Protein AF-A0A419FKD3-F1 (afdb_monomer)

Nearest PDB structures (foldseek):
  2ogy-assembly1_B  TM=8.376E-01  e=3.164E-09  Neomoorella thermoacetica
  1f6y-assembly1_B  TM=8.223E-01  e=2.045E-09  Moorella thermoacetica ATCC 39073
  8ssc-assembly1_A  TM=7.632E-01  e=1.041E-07  Thermus thermophilus HB8
  7vkz-assembly1_B  TM=4.307E-01  e=4.742E-01  Ignavibacterium album JCM 16511
  3mp5-assembly1_B  TM=3.986E-01  e=6.044E-01  Homo sapiens

Secondary structure (DSSP, 8-state):
-EEEEEEEETTSGGGTTTTTTT-HHHHHHHHHHHHHTT-SEEEEE--SS--TTHHHHHHHHHHTT-TTS-EEEE-S-HHHHHHHHHHHHHTT--S-EEEEEEE-SSS--HHHHHHHHHHHHTT-EEEEE-TTHHHHTGGGG-HHHH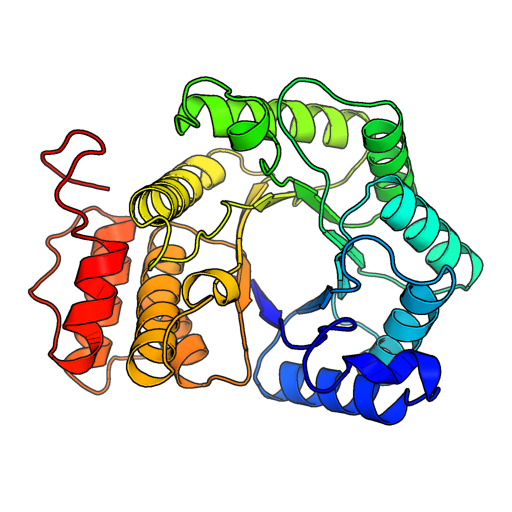HHHHHHHHHHHHHTTPPSPEEEE--PPPTTT-HHHHHHHHHHHHHHTTSTTEEEEEEGGGGGTT--HHHHHHHHHHHHHHHHHTT-SEEEE-TT-HHHHHHHHHHTTSS--SSHHHHHHHHHHHHHHH----PPPPGGGHHHHHHHH-SS--SS-SS--

Radius of gyration: 18.84 Å; Cα contacts (8 Å, |Δi|>4): 610; chains: 1; bounding box: 51×34×51 Å

Foldseek 3Di:
DAEEAEPQACCDDPNVCCVVVVVLVVLLVVLVLLVVLPHQAYEHAQEADHDLCVLVSSLVSNCVNVVAGEYEDHYNFLQSLLSSLVVCVVVVRDDQYEYHAQEWAPDDDPSSLSSLLSCQVSLYEHEYEPVCNVVNVPVNPPLVRSLVRSVVSVVSSVVSRRAFQHEYELDQAALVVCLVSLQSSLVNLLVQVVDVRYAYEYALQRNCPPHDPLQSLLLSLLSLLLSLLSNHRYYHDNSSSSSSVVLNCLSVVVDDDPDPQSVLSVLSSCCSNPLPDRPQHDPSNNVSCCSNPNPPDDVDDDRGD

Structure (mmCIF, N/CA/C/O backbone):
data_AF-A0A419FKD3-F1
#
_entry.id   AF-A0A419FKD3-F1
#
loop_
_atom_site.group_PDB
_atom_site.id
_atom_site.type_symbol
_atom_site.label_atom_id
_atom_site.label_alt_id
_atom_site.label_comp_id
_atom_site.label_asym_id
_atom_site.label_entity_id
_atom_site.label_seq_id
_atom_site.pdbx_PDB_ins_code
_atom_site.Cartn_x
_atom_site.Cartn_y
_atom_site.Cartn_z
_atom_site.occupancy
_atom_site.B_iso_or_equiv
_atom_site.auth_seq_id
_atom_site.auth_comp_id
_atom_site.auth_asym_id
_atom_site.auth_atom_id
_atom_site.pdbx_PDB_model_num
ATOM 1 N N . MET A 1 1 ? -1.333 -11.873 -3.395 1.00 94.31 1 MET A N 1
ATOM 2 C CA . MET A 1 1 ? -1.081 -10.455 -3.062 1.00 94.31 1 MET A CA 1
ATOM 3 C C . MET A 1 1 ? -2.412 -9.748 -2.845 1.00 94.31 1 MET A C 1
ATOM 5 O O . MET A 1 1 ? -3.399 -10.197 -3.411 1.00 94.31 1 MET A O 1
ATOM 9 N N . ILE A 1 2 ? -2.442 -8.702 -2.015 1.00 97.69 2 ILE A N 1
ATOM 10 C CA . ILE A 1 2 ? -3.626 -7.877 -1.736 1.00 97.69 2 ILE A CA 1
ATOM 11 C C . ILE A 1 2 ? -3.521 -6.554 -2.504 1.00 97.69 2 ILE A C 1
ATOM 13 O O . ILE A 1 2 ? -2.549 -5.820 -2.328 1.00 97.69 2 ILE A O 1
ATOM 17 N N . LEU A 1 3 ? -4.529 -6.227 -3.312 1.00 98.50 3 LEU A N 1
ATOM 18 C CA . LEU A 1 3 ? -4.673 -4.906 -3.928 1.00 98.50 3 LEU A CA 1
ATOM 19 C C . LEU A 1 3 ? -5.544 -4.005 -3.051 1.00 98.50 3 LEU A C 1
ATOM 21 O O . LEU A 1 3 ? -6.724 -4.288 -2.835 1.00 98.50 3 LEU A O 1
ATOM 25 N N . VAL A 1 4 ? -4.962 -2.919 -2.552 1.00 98.69 4 VAL A N 1
ATOM 26 C CA . VAL A 1 4 ? -5.644 -1.910 -1.739 1.00 98.69 4 VAL A CA 1
ATOM 27 C C . VAL A 1 4 ? -5.919 -0.687 -2.619 1.00 98.69 4 VAL A C 1
ATOM 29 O O . VAL A 1 4 ? -4.988 -0.044 -3.106 1.00 98.69 4 VAL A O 1
ATOM 32 N N . GLY A 1 5 ? -7.193 -0.371 -2.855 1.00 98.25 5 GLY A N 1
ATOM 33 C CA . GLY A 1 5 ? -7.591 0.788 -3.657 1.00 98.25 5 GLY A CA 1
ATOM 34 C C . GLY A 1 5 ? -7.257 2.102 -2.945 1.00 98.25 5 GLY A C 1
ATOM 35 O O . GLY A 1 5 ? -7.585 2.260 -1.772 1.00 98.25 5 GLY A O 1
ATOM 36 N N . GLN A 1 6 ? -6.600 3.036 -3.639 1.00 96.00 6 GLN A N 1
ATOM 37 C CA . GLN A 1 6 ? -6.047 4.263 -3.039 1.00 96.00 6 GLN A CA 1
ATOM 38 C C . GLN A 1 6 ? -6.900 5.534 -3.221 1.00 96.00 6 GLN A C 1
ATOM 40 O O . GLN A 1 6 ? -6.489 6.622 -2.800 1.00 96.00 6 GLN A O 1
ATOM 45 N N . SER A 1 7 ? -8.021 5.461 -3.942 1.00 95.31 7 SER A N 1
ATOM 46 C CA . SER A 1 7 ? -8.698 6.650 -4.485 1.00 95.31 7 SER A CA 1
ATOM 47 C C . SER A 1 7 ? -9.597 7.374 -3.473 1.00 95.31 7 SER A C 1
ATOM 49 O O . SER A 1 7 ? -10.062 8.480 -3.759 1.00 95.31 7 SER A O 1
ATOM 51 N N . LEU A 1 8 ? -9.819 6.820 -2.271 1.00 97.69 8 LEU A N 1
ATOM 52 C CA . LEU A 1 8 ? -10.592 7.485 -1.212 1.00 97.69 8 LEU A CA 1
ATOM 53 C C . LEU A 1 8 ? -9.728 8.496 -0.437 1.00 97.69 8 LEU A C 1
ATOM 55 O O . LEU A 1 8 ? -9.336 8.281 0.706 1.00 97.69 8 LEU A O 1
ATOM 59 N N . GLN A 1 9 ? -9.429 9.621 -1.084 1.00 96.81 9 GLN A N 1
ATOM 60 C CA . GLN A 1 9 ? -8.565 10.682 -0.559 1.00 96.81 9 GLN A CA 1
ATOM 61 C C . GLN A 1 9 ? -9.407 11.871 -0.066 1.00 96.81 9 GLN A C 1
ATOM 63 O O . GLN A 1 9 ? -9.842 12.700 -0.857 1.00 96.81 9 GLN A O 1
ATOM 68 N N . PHE A 1 10 ? -9.620 12.013 1.239 1.00 97.00 10 PHE A N 1
ATOM 69 C CA . PHE A 1 10 ? -10.546 13.006 1.815 1.00 97.00 10 PHE A CA 1
ATOM 70 C C . PHE A 1 10 ? -9.971 14.427 1.902 1.00 97.00 10 PHE A C 1
ATOM 72 O O . PHE A 1 10 ? -10.672 15.366 2.261 1.00 97.00 10 PHE A O 1
ATOM 79 N N . ARG A 1 11 ? -8.697 14.628 1.543 1.00 94.06 11 ARG A N 1
ATOM 80 C CA . ARG A 1 11 ? -8.036 15.950 1.557 1.00 94.06 11 ARG A CA 1
ATOM 81 C C . ARG A 1 11 ? -7.678 16.491 0.177 1.00 94.06 11 ARG A C 1
ATOM 83 O O . ARG A 1 11 ? -7.200 17.618 0.075 1.00 94.06 11 ARG A O 1
ATOM 90 N N . ARG A 1 12 ? -7.876 15.704 -0.882 1.00 89.69 12 ARG A N 1
ATOM 91 C CA . ARG A 1 12 ? -7.516 16.064 -2.261 1.00 89.69 12 ARG A CA 1
ATOM 92 C C . ARG A 1 12 ? -8.402 15.342 -3.269 1.00 89.69 12 ARG A C 1
ATOM 94 O O . ARG A 1 12 ? -9.030 14.345 -2.950 1.00 89.69 12 ARG A O 1
ATOM 101 N N . GLY A 1 13 ? -8.411 15.814 -4.511 1.00 87.56 13 GLY A N 1
ATOM 102 C CA . GLY A 1 13 ? -9.212 15.190 -5.564 1.00 87.56 13 GLY A CA 1
ATOM 103 C C . GLY A 1 13 ? -10.715 15.300 -5.296 1.00 87.56 13 GLY A C 1
ATOM 104 O O . GLY A 1 13 ? -11.173 16.258 -4.674 1.00 87.56 13 GLY A O 1
ATOM 105 N N . ALA A 1 14 ? -11.482 14.326 -5.786 1.00 92.12 14 ALA A N 1
ATOM 106 C CA . ALA A 1 14 ? -12.942 14.403 -5.820 1.00 92.12 14 ALA A CA 1
ATOM 107 C C . ALA A 1 14 ? -13.609 14.410 -4.431 1.00 92.12 14 ALA A C 1
ATOM 109 O O . ALA A 1 14 ? -14.702 14.953 -4.295 1.00 92.12 14 ALA A O 1
ATOM 110 N N . LEU A 1 15 ? -12.968 13.842 -3.400 1.00 96.44 15 LEU A N 1
ATOM 111 C CA . LEU A 1 15 ? -13.570 13.701 -2.067 1.00 96.44 15 LEU A CA 1
ATOM 112 C C . LEU A 1 15 ? -13.213 14.826 -1.088 1.00 96.44 15 LEU A C 1
ATOM 114 O O . LEU A 1 15 ? -13.749 14.840 0.016 1.00 96.44 15 LEU A O 1
ATOM 118 N N . ALA A 1 16 ? -12.379 15.797 -1.477 1.00 95.12 16 ALA A N 1
ATOM 119 C CA . ALA A 1 16 ? -11.891 16.852 -0.578 1.00 95.12 16 ALA A CA 1
ATOM 120 C C . ALA A 1 16 ? -12.998 17.698 0.093 1.00 95.12 16 ALA A C 1
ATOM 122 O O . ALA A 1 16 ? -12.764 18.310 1.130 1.00 95.12 16 ALA A O 1
ATOM 123 N N . GLY A 1 17 ? -14.193 17.760 -0.507 1.00 95.56 17 GLY A N 1
ATOM 124 C CA . GLY A 1 17 ? -15.361 18.461 0.040 1.00 95.56 17 GLY A CA 1
ATOM 125 C C . GLY A 1 17 ? -16.478 17.543 0.540 1.00 95.56 17 GLY A C 1
ATOM 126 O O . GLY A 1 17 ? -17.513 18.045 0.973 1.00 95.56 17 GLY A O 1
ATOM 127 N N . ALA A 1 18 ? -16.304 16.219 0.467 1.00 97.19 18 ALA A N 1
ATOM 128 C CA . ALA A 1 18 ? -17.396 15.270 0.667 1.00 97.19 18 ALA A CA 1
ATOM 129 C C . ALA A 1 18 ? -17.962 15.324 2.093 1.00 97.19 18 ALA A C 1
ATOM 131 O O . ALA A 1 18 ? -19.179 15.317 2.254 1.00 97.19 18 ALA A O 1
ATOM 132 N N . PHE A 1 19 ? -17.101 15.453 3.107 1.00 97.06 19 PHE A N 1
ATOM 133 C CA . PHE A 1 19 ? -17.527 15.555 4.503 1.00 97.06 19 PHE A CA 1
ATOM 134 C C . PHE A 1 19 ? -18.315 16.842 4.778 1.00 97.06 19 PHE A C 1
ATOM 136 O O . PHE A 1 19 ? -19.423 16.792 5.304 1.00 97.06 19 PHE A O 1
ATOM 143 N N . ALA A 1 20 ? -17.794 17.994 4.342 1.00 96.81 20 ALA A N 1
ATOM 144 C CA . ALA A 1 20 ? -18.444 19.294 4.538 1.00 96.81 20 ALA A CA 1
ATOM 145 C C . ALA A 1 20 ? -19.816 19.402 3.843 1.00 96.81 20 ALA A C 1
ATOM 147 O O . ALA A 1 20 ? -20.655 20.201 4.250 1.00 96.81 20 ALA A O 1
ATOM 148 N N . GLN A 1 21 ? -20.033 18.612 2.791 1.00 97.56 21 GLN A N 1
ATOM 149 C CA . GLN A 1 21 ? -21.268 18.577 2.005 1.00 97.56 21 GLN A CA 1
ATOM 150 C C . GLN A 1 21 ? -22.188 17.403 2.379 1.00 97.56 21 GLN A C 1
ATOM 152 O O . GLN A 1 21 ? -23.206 17.214 1.720 1.00 97.56 21 GLN A O 1
ATOM 157 N N . ASP A 1 22 ? -21.814 16.588 3.374 1.00 97.75 22 ASP A N 1
ATOM 158 C CA . ASP A 1 22 ? -22.464 15.311 3.714 1.00 97.75 22 ASP A CA 1
ATOM 159 C C . ASP A 1 22 ? -22.709 14.406 2.484 1.00 97.75 22 ASP A C 1
ATOM 161 O O . ASP A 1 22 ? -23.697 13.679 2.373 1.00 97.75 22 ASP A O 1
ATOM 165 N N . ASN A 1 23 ? -21.781 14.416 1.521 1.00 98.25 23 ASN A N 1
ATOM 166 C CA . ASN A 1 23 ? -21.917 13.691 0.261 1.00 98.25 23 ASN A CA 1
ATOM 167 C C . ASN A 1 23 ? -21.494 12.218 0.391 1.00 98.25 23 ASN A C 1
ATOM 169 O O . ASN A 1 23 ? -20.530 11.753 -0.222 1.00 98.25 23 ASN A O 1
ATOM 173 N N . ARG A 1 24 ? -22.237 11.460 1.202 1.00 97.94 24 ARG A N 1
ATOM 174 C CA . ARG A 1 24 ? -22.004 10.022 1.425 1.00 97.94 24 ARG A CA 1
ATOM 175 C C . ARG A 1 24 ? -22.180 9.196 0.153 1.00 97.94 24 ARG A C 1
ATOM 177 O O . ARG A 1 24 ? -21.500 8.189 -0.020 1.00 97.94 24 ARG A O 1
ATOM 184 N N . ALA A 1 25 ? -23.067 9.634 -0.742 1.00 98.19 25 ALA A N 1
ATOM 185 C CA . ALA A 1 25 ? -23.323 8.970 -2.017 1.00 98.19 25 ALA A CA 1
ATOM 186 C C . ALA A 1 25 ? -22.076 8.956 -2.913 1.00 98.19 25 ALA A C 1
ATOM 188 O O . ALA A 1 25 ? -21.774 7.925 -3.511 1.00 98.19 25 ALA A O 1
ATOM 189 N N . LEU A 1 26 ? -21.324 10.062 -2.958 1.00 98.12 26 LEU A N 1
ATOM 190 C CA . LEU A 1 26 ? -20.057 10.129 -3.683 1.00 98.12 26 LEU A CA 1
ATOM 191 C C . LEU A 1 26 ? -19.027 9.152 -3.103 1.00 98.12 26 LEU A C 1
ATOM 193 O O . LEU A 1 26 ? -18.430 8.389 -3.856 1.00 98.12 26 LEU A O 1
ATOM 197 N N . VAL A 1 27 ? -18.870 9.116 -1.776 1.00 98.44 27 VAL A N 1
ATOM 198 C CA . VAL A 1 27 ? -17.943 8.183 -1.108 1.00 98.44 27 VAL A CA 1
ATOM 199 C C . VAL A 1 27 ? -18.317 6.724 -1.396 1.00 98.44 27 VAL A C 1
ATOM 201 O O . VAL A 1 27 ? -17.461 5.928 -1.781 1.00 98.44 27 VAL A O 1
ATOM 204 N N . ALA A 1 28 ? -19.601 6.383 -1.274 1.00 98.31 28 ALA A N 1
ATOM 205 C CA . ALA A 1 28 ? -20.130 5.057 -1.580 1.00 98.31 28 ALA A CA 1
ATOM 206 C C . ALA A 1 28 ? -19.895 4.657 -3.049 1.00 98.31 28 ALA A C 1
ATOM 208 O O . ALA A 1 28 ? -19.485 3.529 -3.322 1.00 98.31 28 ALA A O 1
ATOM 209 N N . ALA A 1 29 ? -20.118 5.574 -3.996 1.00 98.19 29 ALA A N 1
ATOM 210 C CA . ALA A 1 29 ? -19.879 5.330 -5.416 1.00 98.19 29 ALA A CA 1
ATOM 211 C C . ALA A 1 29 ? -18.387 5.111 -5.720 1.00 98.19 29 ALA A C 1
ATOM 213 O O . ALA A 1 29 ? -18.042 4.154 -6.411 1.00 98.19 29 ALA A O 1
ATOM 214 N N . SER A 1 30 ? -17.497 5.935 -5.156 1.00 98.06 30 SER A N 1
ATOM 215 C CA . SER A 1 30 ? -16.043 5.772 -5.304 1.00 98.06 30 SER A CA 1
ATOM 216 C C . SER A 1 30 ? -15.524 4.469 -4.690 1.00 98.06 30 SER A C 1
ATOM 218 O O . SER A 1 30 ? -14.580 3.879 -5.214 1.00 98.06 30 SER A O 1
ATOM 220 N N . ALA A 1 31 ? -16.133 3.993 -3.600 1.00 98.31 31 ALA A N 1
ATOM 221 C CA . ALA A 1 31 ? -15.803 2.694 -3.021 1.00 98.31 31 ALA A CA 1
ATOM 222 C C . ALA A 1 31 ? -16.199 1.536 -3.953 1.00 98.31 31 ALA A C 1
ATOM 224 O O . ALA A 1 31 ? -15.380 0.656 -4.208 1.00 98.31 31 ALA A O 1
ATOM 225 N N . ARG A 1 32 ? -17.421 1.556 -4.512 1.00 98.38 32 ARG A N 1
ATOM 226 C CA . ARG A 1 32 ? -17.876 0.525 -5.467 1.00 98.38 32 ARG A CA 1
ATOM 227 C C . ARG A 1 32 ? -17.000 0.472 -6.708 1.00 98.38 32 ARG A C 1
ATOM 229 O O . ARG A 1 32 ? -16.584 -0.614 -7.083 1.00 98.38 32 ARG A O 1
ATOM 236 N N . ALA A 1 33 ? -16.666 1.628 -7.282 1.00 98.06 33 ALA A N 1
ATOM 237 C CA . ALA A 1 33 ? -15.841 1.698 -8.485 1.00 98.06 33 ALA A CA 1
ATOM 238 C C . ALA A 1 33 ? -14.470 1.021 -8.297 1.00 98.06 33 ALA A C 1
ATOM 240 O O . ALA A 1 33 ? -14.008 0.303 -9.178 1.00 98.06 33 ALA A O 1
ATOM 241 N N . GLN A 1 34 ? -13.838 1.188 -7.130 1.00 98.25 34 GLN A N 1
ATOM 242 C CA . GLN A 1 34 ? -12.569 0.519 -6.827 1.00 98.25 34 GLN A CA 1
ATOM 243 C C . GLN A 1 34 ? -12.729 -0.994 -6.655 1.00 98.25 34 GLN A C 1
ATOM 245 O O . GLN A 1 34 ? -11.903 -1.752 -7.159 1.00 98.25 34 GLN A O 1
ATOM 250 N N . VAL A 1 35 ? -13.796 -1.450 -5.992 1.00 98.12 35 VAL A N 1
ATOM 251 C CA . VAL A 1 35 ? -14.085 -2.890 -5.862 1.00 98.12 35 VAL A CA 1
ATOM 252 C C . VAL A 1 35 ? -14.383 -3.527 -7.217 1.00 98.12 35 VAL A C 1
ATOM 254 O O . VAL A 1 35 ? -13.850 -4.590 -7.520 1.00 98.12 35 VAL A O 1
ATOM 257 N N . GLU A 1 36 ? -15.172 -2.863 -8.061 1.00 97.62 36 GLU A N 1
ATOM 258 C CA . GLU A 1 36 ? -15.444 -3.291 -9.439 1.00 97.62 36 GLU A CA 1
ATOM 259 C C . GLU A 1 36 ? -14.157 -3.362 -10.276 1.00 97.62 36 GLU A C 1
ATOM 261 O O . GLU A 1 36 ? -14.022 -4.241 -11.125 1.00 97.62 36 GLU A O 1
ATOM 266 N N . ALA A 1 37 ? -13.184 -2.490 -9.993 1.00 97.12 37 ALA A N 1
ATOM 267 C CA . ALA A 1 37 ? -11.858 -2.502 -10.606 1.00 97.12 37 ALA A CA 1
ATOM 268 C C . ALA A 1 37 ? -10.880 -3.528 -9.989 1.00 97.12 37 ALA A C 1
ATOM 270 O O . ALA A 1 37 ? -9.733 -3.626 -10.424 1.00 97.12 37 ALA A O 1
ATOM 271 N N . GLY A 1 38 ? -11.315 -4.318 -9.001 1.00 96.31 38 GLY A N 1
ATOM 272 C CA . GLY A 1 38 ? -10.538 -5.416 -8.420 1.00 96.31 38 GLY A CA 1
ATOM 273 C C . GLY A 1 38 ? -9.848 -5.109 -7.089 1.00 96.31 38 GLY A C 1
ATOM 274 O O . GLY A 1 38 ? -9.012 -5.901 -6.653 1.00 96.31 38 GLY A O 1
ATOM 275 N N . ALA A 1 39 ? -10.178 -3.999 -6.419 1.00 98.12 39 ALA A N 1
ATOM 276 C CA . ALA A 1 39 ? -9.701 -3.740 -5.062 1.00 98.12 39 ALA A CA 1
ATOM 277 C C . ALA A 1 39 ? -10.213 -4.806 -4.077 1.00 98.12 39 ALA A C 1
ATOM 279 O O . ALA A 1 39 ? -11.410 -5.080 -3.990 1.00 98.12 39 ALA A O 1
ATOM 280 N N . GLN A 1 40 ? -9.297 -5.376 -3.294 1.00 98.19 40 GLN A N 1
ATOM 281 C CA . GLN A 1 40 ? -9.579 -6.368 -2.247 1.00 98.19 40 GLN A CA 1
ATOM 282 C C . GLN A 1 40 ? -9.630 -5.736 -0.848 1.00 98.19 40 GLN A C 1
ATOM 284 O O . GLN A 1 40 ? -10.066 -6.371 0.109 1.00 98.19 40 GLN A O 1
ATOM 289 N N . ALA A 1 41 ? -9.181 -4.489 -0.735 1.00 98.44 41 ALA A N 1
ATOM 290 C CA . ALA A 1 41 ? -9.292 -3.617 0.425 1.00 98.44 41 ALA A CA 1
ATOM 291 C C . ALA A 1 41 ? -9.321 -2.157 -0.057 1.00 98.44 41 ALA A C 1
ATOM 293 O O . ALA A 1 41 ? -8.978 -1.883 -1.208 1.00 98.44 41 ALA A O 1
ATOM 294 N N . LEU A 1 42 ? -9.707 -1.215 0.803 1.00 98.62 42 LEU A N 1
ATOM 295 C CA . LEU A 1 42 ? -9.722 0.214 0.463 1.00 98.62 42 LEU A CA 1
ATOM 296 C C . LEU A 1 42 ? -8.939 1.028 1.486 1.00 98.62 42 LEU A C 1
ATOM 298 O O . LEU A 1 42 ? -9.174 0.888 2.683 1.00 98.62 42 LEU A O 1
ATOM 302 N N . ASP A 1 43 ? -8.066 1.904 1.000 1.00 98.44 43 ASP A N 1
ATOM 303 C CA . ASP A 1 43 ? -7.353 2.912 1.779 1.00 98.44 43 ASP A CA 1
ATOM 304 C C . ASP A 1 43 ? -8.169 4.205 1.833 1.00 98.44 43 ASP A C 1
ATOM 306 O O . ASP A 1 43 ? -8.496 4.796 0.803 1.00 98.44 43 ASP A O 1
ATOM 310 N N . LEU A 1 44 ? -8.554 4.601 3.047 1.00 98.12 44 LEU A N 1
ATOM 311 C CA . LEU A 1 44 ? -9.328 5.802 3.337 1.00 98.12 44 LEU A CA 1
ATOM 312 C C . LEU A 1 44 ? -8.386 6.829 3.960 1.00 98.12 44 LEU A C 1
ATOM 314 O O . LEU A 1 44 ? -8.170 6.825 5.172 1.00 98.12 44 LEU A O 1
ATOM 318 N N . ASN A 1 45 ? -7.838 7.712 3.129 1.00 97.69 45 ASN A N 1
ATOM 319 C CA . ASN A 1 45 ? -6.853 8.699 3.554 1.00 97.69 45 ASN A CA 1
ATOM 320 C C . ASN A 1 45 ? -7.513 10.010 3.989 1.00 97.69 45 ASN A C 1
ATOM 322 O O . ASN A 1 45 ? -8.009 10.787 3.170 1.00 97.69 45 ASN A O 1
ATOM 326 N N . PHE A 1 46 ? -7.461 10.277 5.289 1.00 97.31 46 PHE A N 1
ATOM 327 C CA . PHE A 1 46 ? -8.008 11.465 5.946 1.00 97.31 46 PHE A CA 1
ATOM 328 C C . PHE A 1 46 ? -6.960 12.571 6.173 1.00 97.31 46 PHE A C 1
ATOM 330 O O . PHE A 1 46 ? -7.264 13.669 6.652 1.00 97.31 46 PHE A O 1
ATOM 337 N N . GLY A 1 47 ? -5.707 12.320 5.793 1.00 94.62 47 GLY A N 1
ATOM 338 C CA . GLY A 1 47 ? -4.582 13.218 6.025 1.00 94.62 47 GLY A CA 1
ATOM 339 C C . GLY A 1 47 ? -4.163 13.295 7.497 1.00 94.62 47 GLY A C 1
ATOM 340 O O . GLY A 1 47 ? -4.377 12.383 8.288 1.00 94.62 47 GLY A O 1
ATOM 341 N N . ILE A 1 48 ? -3.487 14.383 7.876 1.00 90.50 48 ILE A N 1
ATOM 342 C CA . ILE A 1 48 ? -2.822 14.480 9.190 1.00 90.50 48 ILE A CA 1
ATOM 343 C C . ILE A 1 48 ? -3.812 14.789 10.319 1.00 90.50 48 ILE A C 1
ATOM 345 O O . ILE A 1 48 ? -3.773 14.142 11.364 1.00 90.50 48 ILE A O 1
ATOM 349 N N . ASP A 1 49 ? -4.677 15.775 10.086 1.00 89.25 49 ASP A N 1
ATOM 350 C CA . ASP A 1 49 ? -5.610 16.335 11.066 1.00 89.25 49 ASP A CA 1
ATOM 351 C C . ASP A 1 49 ? -7.000 16.484 10.432 1.00 89.25 49 ASP A C 1
ATOM 353 O O . ASP A 1 49 ? -7.358 17.577 9.969 1.00 89.25 49 ASP A O 1
ATOM 357 N N . PRO A 1 50 ? -7.759 15.383 10.310 1.00 93.88 50 PRO A N 1
ATOM 358 C CA . PRO A 1 50 ? -9.155 15.451 9.908 1.00 93.88 50 PRO A CA 1
ATOM 359 C C . PRO A 1 50 ? -10.035 16.022 11.033 1.00 93.88 50 PRO A C 1
ATOM 361 O O . PRO A 1 50 ? -9.660 15.957 12.210 1.00 93.88 50 PRO A O 1
ATOM 364 N N . PRO A 1 51 ? -11.221 16.564 10.706 1.00 92.19 51 PRO A N 1
ATOM 365 C CA . PRO A 1 51 ? -12.247 16.863 11.699 1.00 92.19 51 PRO A CA 1
ATOM 366 C C . PRO A 1 51 ? -12.600 15.622 12.547 1.00 92.19 51 PRO A C 1
ATOM 368 O O . PRO A 1 51 ? -12.587 14.512 12.010 1.00 92.19 51 PRO A O 1
ATOM 371 N N . PRO A 1 52 ? -12.966 15.779 13.837 1.00 83.00 52 PRO A N 1
ATOM 372 C CA . PRO A 1 52 ? -13.183 14.654 14.759 1.00 83.00 52 PRO A CA 1
ATOM 373 C C . PRO A 1 52 ? -14.152 13.570 14.263 1.00 83.00 52 PRO A C 1
ATOM 375 O O . PRO A 1 52 ? -13.933 12.390 14.528 1.00 83.00 52 PRO A O 1
ATOM 378 N N . ASP A 1 53 ? -15.177 13.962 13.505 1.00 89.50 53 ASP A N 1
ATOM 379 C CA . ASP A 1 53 ? -16.235 13.060 13.037 1.00 89.50 53 ASP A CA 1
ATOM 380 C C . ASP A 1 53 ? -16.064 12.615 11.574 1.00 89.50 53 ASP A C 1
ATOM 382 O O . ASP A 1 53 ? -16.851 11.810 11.078 1.00 89.50 53 ASP A O 1
ATOM 386 N N . GLU A 1 54 ? -15.038 13.100 10.865 1.00 94.94 54 GLU A N 1
ATOM 387 C CA . GLU A 1 54 ? -14.852 12.797 9.439 1.00 94.94 54 GLU A CA 1
ATOM 388 C C . GLU A 1 54 ? -14.513 11.322 9.204 1.00 94.94 54 GLU A C 1
ATOM 390 O O . GLU A 1 54 ? -15.042 10.704 8.278 1.00 94.94 54 GLU A O 1
ATOM 395 N N . ILE A 1 55 ? -13.690 10.730 10.072 1.00 94.88 55 ILE A N 1
ATOM 396 C CA . ILE A 1 55 ? -13.310 9.319 9.959 1.00 94.88 55 ILE A CA 1
ATOM 397 C C . ILE A 1 55 ? -14.520 8.388 10.134 1.00 94.88 55 ILE A C 1
ATOM 399 O O . ILE A 1 55 ? -14.813 7.643 9.196 1.00 94.88 55 ILE A O 1
ATOM 403 N N . PRO A 1 56 ? -15.265 8.405 11.262 1.00 92.00 56 PRO A N 1
ATOM 404 C CA . PRO A 1 56 ? -16.437 7.539 11.406 1.00 92.00 56 PRO A CA 1
ATOM 405 C C . PRO A 1 56 ? -17.503 7.830 1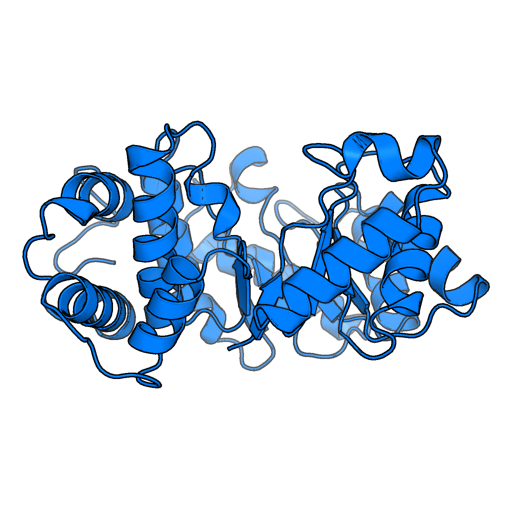0.339 1.00 92.00 56 PRO A C 1
ATOM 407 O O . PRO A 1 56 ? -18.135 6.899 9.836 1.00 92.00 56 PRO A O 1
ATOM 410 N N . TRP A 1 57 ? -17.654 9.091 9.910 1.00 95.19 57 TRP A N 1
ATOM 411 C CA . TRP A 1 57 ? -18.532 9.456 8.797 1.00 95.19 57 TRP A CA 1
ATOM 412 C C . TRP A 1 57 ? -18.143 8.758 7.487 1.00 95.19 57 TRP A C 1
ATOM 414 O O . TRP A 1 57 ? -18.998 8.134 6.848 1.00 95.19 57 TRP A O 1
ATOM 424 N N . GLY A 1 58 ? -16.865 8.842 7.107 1.00 96.19 58 GLY A N 1
ATOM 425 C CA . GLY A 1 58 ? -16.332 8.272 5.873 1.00 96.19 58 GLY A CA 1
ATOM 426 C C . GLY A 1 58 ? -16.368 6.749 5.890 1.00 96.19 58 GLY A C 1
ATOM 427 O O . GLY A 1 58 ? -16.837 6.137 4.931 1.00 96.19 58 GLY A O 1
ATOM 428 N N . VAL A 1 59 ? -15.970 6.133 7.007 1.00 95.44 59 VAL A N 1
ATOM 429 C CA . VAL A 1 59 ? -16.024 4.675 7.179 1.00 95.44 59 VAL A CA 1
ATOM 430 C C . VAL A 1 59 ? -17.464 4.169 7.065 1.00 95.44 59 VAL A C 1
ATOM 432 O O . VAL A 1 59 ? -17.713 3.220 6.323 1.00 95.44 59 VAL A O 1
ATOM 435 N N . ALA A 1 60 ? -18.436 4.823 7.711 1.00 93.62 60 ALA A N 1
ATOM 436 C CA . ALA A 1 60 ? -19.847 4.447 7.597 1.00 93.62 60 ALA A CA 1
ATOM 437 C C . ALA A 1 60 ? -20.379 4.585 6.158 1.00 93.62 60 ALA A C 1
ATOM 439 O O . ALA A 1 60 ? -21.110 3.715 5.678 1.00 93.62 60 ALA A O 1
ATOM 440 N N . ALA A 1 61 ? -19.989 5.648 5.443 1.00 96.06 61 ALA A N 1
ATOM 441 C CA . ALA A 1 61 ? -20.371 5.839 4.045 1.00 96.06 61 ALA A CA 1
ATOM 442 C C . ALA A 1 61 ? -19.827 4.714 3.146 1.00 96.06 61 ALA A C 1
ATOM 444 O O . ALA A 1 61 ? -20.581 4.153 2.350 1.00 96.06 61 ALA A O 1
ATOM 445 N N . VAL A 1 62 ? -18.561 4.322 3.321 1.00 97.19 62 VAL A N 1
ATOM 446 C CA . VAL A 1 62 ? -17.955 3.197 2.589 1.00 97.19 62 VAL A CA 1
ATOM 447 C C . VAL A 1 62 ? -18.626 1.870 2.955 1.00 97.19 62 VAL A C 1
ATOM 449 O O . VAL A 1 62 ? -19.044 1.133 2.062 1.00 97.19 62 VAL A O 1
ATOM 452 N N . ARG A 1 63 ? -18.823 1.586 4.249 1.00 94.19 63 ARG A N 1
ATOM 453 C CA . ARG A 1 63 ? -19.482 0.357 4.731 1.00 94.19 63 ARG A CA 1
ATOM 454 C C . ARG A 1 63 ? -20.887 0.168 4.164 1.00 94.19 63 ARG A C 1
ATOM 456 O O . ARG A 1 63 ? -21.268 -0.959 3.876 1.00 94.19 63 ARG A O 1
ATOM 463 N N . SER A 1 64 ? -21.633 1.253 3.935 1.00 94.00 64 SER A N 1
ATOM 464 C CA . SER A 1 64 ? -22.966 1.184 3.310 1.00 94.00 64 SER A CA 1
ATOM 465 C C . SER A 1 64 ? -22.955 0.618 1.882 1.00 94.00 64 SER A C 1
ATOM 467 O O . SER A 1 64 ? -23.972 0.124 1.398 1.00 94.00 64 SER A O 1
ATOM 469 N N . ALA A 1 65 ? -21.812 0.694 1.199 1.00 95.56 65 ALA A N 1
ATOM 470 C CA . ALA A 1 65 ? -21.633 0.205 -0.158 1.00 95.56 65 ALA A CA 1
ATOM 471 C C . ALA A 1 65 ? -20.879 -1.127 -0.224 1.00 95.56 65 ALA A C 1
ATOM 473 O O . ALA A 1 65 ? -21.149 -1.916 -1.126 1.00 95.56 65 ALA A O 1
ATOM 474 N N . VAL A 1 66 ? -19.943 -1.357 0.701 1.00 95.56 66 VAL A N 1
ATOM 475 C CA . VAL A 1 66 ? -19.035 -2.514 0.725 1.00 95.56 66 VAL A CA 1
ATOM 476 C C . VAL A 1 66 ? -18.879 -3.049 2.162 1.00 95.56 66 VAL A C 1
ATOM 478 O O . VAL A 1 66 ? -17.852 -2.834 2.806 1.00 95.56 66 VAL A O 1
ATOM 481 N N . PRO A 1 67 ? -19.908 -3.722 2.713 1.00 92.50 67 PRO A N 1
ATOM 482 C CA . PRO A 1 67 ? -20.001 -4.007 4.149 1.00 92.50 67 PRO A CA 1
ATOM 483 C C . PRO A 1 67 ? -18.858 -4.871 4.694 1.00 92.50 67 PRO A C 1
ATOM 485 O O . PRO A 1 67 ? -18.342 -4.569 5.766 1.00 92.50 67 PRO A O 1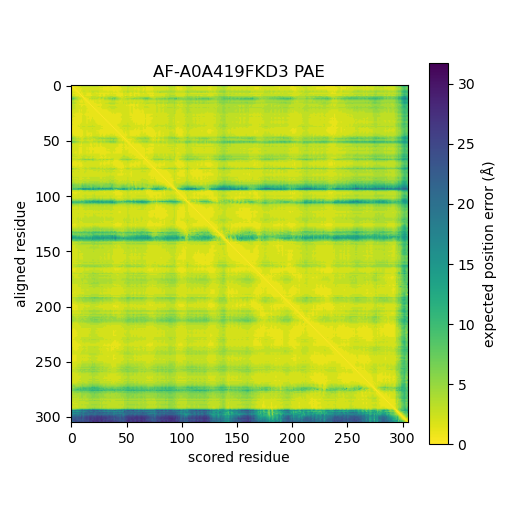
ATOM 488 N N . GLU A 1 68 ? -18.385 -5.856 3.930 1.00 90.81 68 GLU A N 1
ATOM 489 C CA . GLU A 1 68 ? -17.422 -6.868 4.405 1.00 90.81 68 GLU A CA 1
ATOM 490 C C . GLU A 1 68 ? -15.955 -6.572 4.043 1.00 90.81 68 GLU A C 1
ATOM 492 O O . GLU A 1 68 ? -15.044 -7.285 4.460 1.00 90.81 68 GLU A O 1
ATOM 497 N N . LEU A 1 69 ? -15.691 -5.538 3.238 1.00 95.88 69 LEU A N 1
ATOM 498 C CA . LEU A 1 69 ? -14.362 -5.319 2.665 1.00 95.88 69 LEU A CA 1
ATOM 499 C C . LEU A 1 69 ? -13.380 -4.746 3.707 1.00 95.88 69 LEU A C 1
ATOM 501 O O . LEU A 1 69 ? -13.751 -3.821 4.424 1.00 95.88 69 LEU A O 1
ATOM 505 N N . PRO A 1 70 ? -12.123 -5.206 3.807 1.00 96.88 70 PRO A N 1
ATOM 506 C CA . PRO A 1 70 ? -11.140 -4.574 4.685 1.00 96.88 70 PRO A CA 1
ATOM 507 C C . PRO A 1 70 ? -10.953 -3.082 4.383 1.00 96.88 70 PRO A C 1
ATOM 509 O O . PRO A 1 70 ? -10.657 -2.703 3.249 1.00 96.88 70 PRO A O 1
ATOM 512 N N . LEU A 1 71 ? -11.109 -2.239 5.409 1.00 97.94 71 LEU A N 1
ATOM 513 C CA . LEU A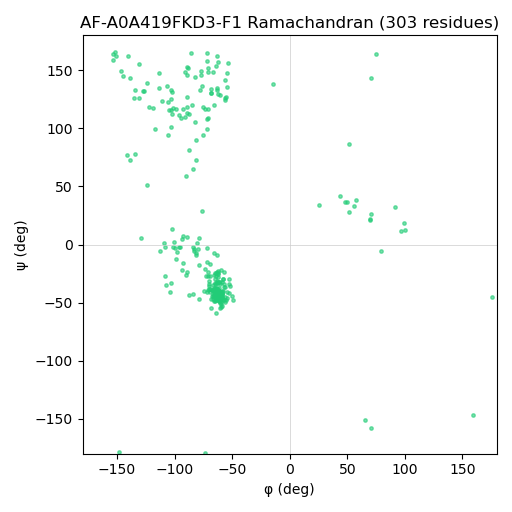 1 71 ? -10.930 -0.788 5.302 1.00 97.94 71 LEU A CA 1
ATOM 514 C C . LEU A 1 71 ? -9.688 -0.357 6.073 1.00 97.94 71 LEU A C 1
ATOM 516 O O . LEU A 1 71 ? -9.564 -0.617 7.271 1.00 97.94 71 LEU A O 1
ATOM 520 N N . TRP A 1 72 ? -8.778 0.304 5.375 1.00 98.12 72 TRP A N 1
ATOM 521 C CA . TRP A 1 72 ? -7.538 0.826 5.914 1.00 98.12 72 TRP A CA 1
ATOM 522 C C . TRP A 1 72 ? -7.779 2.285 6.291 1.00 98.12 72 TRP A C 1
ATOM 524 O O . TRP A 1 72 ? -8.009 3.131 5.431 1.00 98.12 72 TRP A O 1
ATOM 534 N N . ILE A 1 73 ? -7.815 2.566 7.593 1.00 97.62 73 ILE A N 1
ATOM 535 C CA . ILE A 1 73 ? -8.008 3.916 8.120 1.00 97.62 73 ILE A CA 1
ATOM 536 C C . ILE A 1 73 ? -6.648 4.604 8.092 1.00 97.62 73 ILE A C 1
ATOM 538 O O . ILE A 1 73 ? -5.795 4.294 8.928 1.00 97.62 73 ILE A O 1
ATOM 542 N N . ASP A 1 74 ? -6.461 5.518 7.139 1.00 97.62 74 ASP A N 1
ATOM 543 C CA . ASP A 1 74 ? -5.213 6.249 6.943 1.00 97.62 74 ASP A CA 1
ATOM 544 C C . ASP A 1 74 ? -5.304 7.674 7.499 1.00 97.62 74 ASP A C 1
ATOM 546 O O . ASP A 1 74 ? -6.046 8.528 7.002 1.00 97.62 74 ASP A O 1
ATOM 550 N N . ALA A 1 75 ? -4.541 7.925 8.565 1.00 96.44 75 ALA A N 1
ATOM 551 C CA . ALA A 1 75 ? -4.384 9.248 9.146 1.00 96.44 75 ALA A CA 1
ATOM 552 C C . ALA A 1 75 ? -2.977 9.456 9.725 1.00 96.44 75 ALA A C 1
ATOM 554 O O . ALA A 1 75 ? -2.328 8.549 10.245 1.00 96.44 75 ALA A O 1
ATOM 555 N N . GLY A 1 76 ? -2.500 10.702 9.700 1.00 91.25 76 GLY A N 1
ATOM 556 C CA . GLY A 1 76 ? -1.092 10.998 9.986 1.00 91.25 76 GLY A CA 1
ATOM 557 C C . GLY A 1 76 ? -0.661 10.828 11.449 1.00 91.25 76 GLY A C 1
ATOM 558 O O . GLY A 1 76 ? 0.532 10.623 11.708 1.00 91.25 76 GLY A O 1
ATOM 559 N N . ARG A 1 77 ? -1.592 10.916 12.411 1.00 94.69 77 ARG A N 1
ATOM 560 C CA . ARG A 1 77 ? -1.285 10.937 13.853 1.00 94.69 77 ARG A CA 1
ATOM 561 C C . ARG A 1 77 ? -1.790 9.691 14.592 1.00 94.69 77 ARG A C 1
ATOM 563 O O . ARG A 1 77 ? -2.975 9.370 14.486 1.00 94.69 77 ARG A O 1
ATOM 570 N N . PRO A 1 78 ? -0.961 9.078 15.463 1.00 96.25 78 PRO A N 1
ATOM 571 C CA . PRO A 1 78 ? -1.390 7.957 16.300 1.00 96.25 78 PRO A CA 1
ATOM 572 C C . PRO A 1 78 ? -2.590 8.264 17.204 1.00 96.25 78 PRO A C 1
ATOM 574 O O . PRO A 1 78 ? -3.472 7.424 17.380 1.00 96.25 78 PRO A O 1
ATOM 577 N N . SER A 1 79 ? -2.670 9.483 17.746 1.00 96.50 79 SER A N 1
ATOM 578 C CA . SER A 1 79 ? -3.801 9.921 18.574 1.00 96.50 79 SER A CA 1
ATOM 579 C C . SER A 1 79 ? -5.109 9.999 17.783 1.00 96.50 79 SER A C 1
ATOM 581 O O . SER A 1 79 ? -6.153 9.603 18.294 1.00 96.50 79 SER A O 1
ATOM 583 N N . THR A 1 80 ? -5.051 10.460 16.530 1.00 96.69 80 THR A N 1
ATOM 584 C CA . THR A 1 80 ? -6.207 10.515 15.624 1.00 96.69 80 THR A CA 1
ATOM 585 C C . THR A 1 80 ? -6.711 9.110 15.311 1.00 96.69 80 THR A C 1
ATOM 587 O O . THR A 1 80 ? -7.901 8.843 15.446 1.00 96.69 80 THR A O 1
ATOM 590 N N . LEU A 1 81 ? -5.807 8.185 14.977 1.00 97.00 81 LEU A N 1
ATOM 591 C CA . LEU A 1 81 ? -6.151 6.785 14.709 1.00 97.00 81 LEU A CA 1
ATOM 592 C C . LEU A 1 81 ? -6.727 6.082 15.950 1.00 97.00 81 LEU A C 1
ATOM 594 O O . LEU A 1 81 ? -7.702 5.341 15.850 1.00 97.00 81 LEU A O 1
ATOM 598 N N . THR A 1 82 ? -6.183 6.369 17.135 1.00 97.06 82 THR A N 1
ATOM 599 C CA . THR A 1 82 ? -6.707 5.859 18.413 1.00 97.06 82 THR A CA 1
ATOM 600 C C . THR A 1 82 ? -8.152 6.309 18.635 1.00 97.06 82 THR A C 1
ATOM 602 O O . THR A 1 82 ? -9.022 5.485 18.921 1.00 97.06 82 THR A O 1
ATOM 605 N N . ALA A 1 83 ? -8.422 7.608 18.466 1.00 95.38 83 ALA A N 1
ATOM 606 C CA . ALA A 1 83 ? -9.764 8.166 18.603 1.00 95.38 83 ALA A CA 1
ATOM 607 C C . ALA A 1 83 ? -10.729 7.600 17.548 1.00 95.38 83 ALA A C 1
ATOM 609 O O . ALA A 1 83 ? -11.874 7.286 17.869 1.00 95.38 83 ALA A O 1
ATOM 610 N N . ALA A 1 84 ? -10.256 7.401 16.314 1.00 93.88 84 ALA A N 1
ATOM 611 C CA . ALA A 1 84 ? -11.039 6.809 15.236 1.00 93.88 84 ALA A CA 1
ATOM 612 C C . ALA A 1 84 ? -11.482 5.375 15.549 1.00 93.88 84 ALA A C 1
ATOM 614 O O . ALA A 1 84 ? -12.656 5.056 15.370 1.00 93.88 84 ALA A O 1
ATOM 615 N N . LEU A 1 85 ? -10.584 4.523 16.059 1.00 94.31 85 LEU A N 1
ATOM 616 C CA . LEU A 1 85 ? -10.937 3.158 16.464 1.00 94.31 85 LEU A CA 1
ATOM 617 C C . LEU A 1 85 ? -11.967 3.148 17.595 1.00 94.31 85 LEU A C 1
ATOM 619 O O . LEU A 1 85 ? -12.930 2.386 17.551 1.00 94.31 85 LEU A O 1
ATOM 623 N N . GLN A 1 86 ? -11.797 4.018 18.592 1.00 93.25 86 GLN A N 1
ATOM 624 C CA . GLN A 1 86 ? -12.746 4.150 19.700 1.00 93.25 86 GLN A CA 1
ATOM 625 C C . GLN A 1 86 ? -14.120 4.632 19.223 1.00 93.25 86 GLN A C 1
ATOM 627 O O . GLN A 1 86 ? -15.139 4.141 19.708 1.00 93.25 86 GLN A O 1
ATOM 632 N N . ALA A 1 87 ? -14.157 5.572 18.274 1.00 91.38 87 ALA A N 1
ATOM 633 C CA . ALA A 1 87 ? -15.394 6.033 17.654 1.00 91.38 87 ALA A CA 1
ATOM 634 C C . ALA A 1 87 ? -16.066 4.918 16.847 1.00 91.38 87 ALA A C 1
ATOM 636 O O . ALA A 1 87 ? -17.231 4.626 17.086 1.00 91.38 87 ALA A O 1
ATOM 637 N N . CYS A 1 88 ? -15.317 4.218 15.992 1.00 89.19 88 CYS A N 1
ATOM 638 C CA . CYS A 1 88 ? -15.828 3.075 15.237 1.00 89.19 88 CYS A CA 1
ATOM 639 C C . CYS A 1 88 ? -16.419 1.998 16.161 1.00 89.19 88 CYS A C 1
ATOM 641 O O . CYS A 1 88 ? -17.528 1.530 15.921 1.00 89.19 88 CYS A O 1
ATOM 643 N N . ALA A 1 89 ? -15.726 1.648 17.250 1.00 87.81 89 ALA A N 1
ATOM 644 C CA . ALA A 1 89 ? -16.206 0.655 18.209 1.00 87.81 89 ALA A CA 1
ATOM 645 C C . ALA A 1 89 ? -17.485 1.108 18.933 1.00 87.81 89 ALA A C 1
ATOM 647 O O . ALA A 1 89 ? -18.440 0.339 19.043 1.00 87.81 89 ALA A O 1
ATOM 648 N N . ARG A 1 90 ? -17.524 2.363 19.401 1.00 89.00 90 ARG A N 1
ATOM 649 C CA . ARG A 1 90 ? -18.715 2.957 20.029 1.00 89.00 90 ARG A CA 1
ATOM 650 C C . ARG A 1 90 ? -19.922 2.978 19.097 1.00 89.00 90 ARG A C 1
ATOM 652 O O . ARG A 1 90 ? -21.033 2.720 19.545 1.00 89.00 90 ARG A O 1
ATOM 659 N N . ASP A 1 91 ? -19.692 3.301 17.830 1.00 85.56 91 ASP A N 1
ATOM 660 C CA . ASP A 1 91 ? -20.747 3.522 16.844 1.00 85.56 91 ASP A CA 1
ATOM 661 C C . ASP A 1 91 ? -21.144 2.213 16.127 1.00 85.56 91 ASP A C 1
ATOM 663 O O . ASP A 1 91 ? -21.948 2.225 15.196 1.00 85.56 91 ASP A O 1
ATOM 667 N N . GLY A 1 92 ? -20.601 1.067 16.564 1.00 83.62 92 GLY A N 1
ATOM 668 C CA . GLY A 1 92 ? -20.926 -0.257 16.027 1.00 83.62 92 GLY A CA 1
ATOM 669 C C . GLY A 1 92 ? -20.408 -0.498 14.607 1.00 83.62 92 GLY A C 1
ATOM 670 O O . GLY A 1 92 ? -20.939 -1.345 13.890 1.00 83.62 92 GLY A O 1
ATOM 671 N N . VAL A 1 93 ? -19.388 0.248 14.180 1.00 80.56 93 VAL A N 1
ATOM 672 C CA . VAL A 1 93 ? -18.775 0.107 12.859 1.00 80.56 93 VAL A CA 1
ATOM 673 C C . VAL A 1 93 ? -17.980 -1.195 12.819 1.00 80.56 93 VAL A C 1
ATOM 675 O O . VAL A 1 93 ? -16.930 -1.323 13.450 1.00 80.56 93 VAL A O 1
ATOM 678 N N . ALA A 1 94 ? -18.494 -2.166 12.067 1.00 76.25 94 ALA A N 1
ATOM 679 C CA . ALA A 1 94 ? -17.884 -3.480 11.944 1.00 76.25 94 ALA A CA 1
ATOM 680 C C . ALA A 1 94 ? -16.518 -3.439 11.229 1.00 76.25 94 ALA A C 1
ATOM 682 O O . ALA A 1 94 ? -16.262 -2.616 10.337 1.00 76.25 94 ALA A O 1
ATOM 683 N N . GLY A 1 95 ? -15.647 -4.369 11.630 1.00 81.69 95 GLY A N 1
ATOM 684 C CA . GLY A 1 95 ? -14.437 -4.727 10.894 1.00 81.69 95 GLY A CA 1
ATOM 685 C C . GLY A 1 95 ? -14.735 -5.549 9.631 1.00 81.69 95 GLY A C 1
ATOM 686 O O . GLY A 1 95 ? -15.899 -5.817 9.343 1.00 81.69 95 GLY A O 1
ATOM 687 N N . PRO A 1 96 ? -13.698 -5.954 8.877 1.00 93.12 96 PRO A N 1
ATOM 688 C CA . PRO A 1 96 ? -12.278 -5.823 9.217 1.00 93.12 96 PRO A CA 1
ATOM 689 C C . PRO A 1 96 ? -11.730 -4.404 8.989 1.00 93.12 96 PRO A C 1
ATOM 691 O O . PRO A 1 96 ? -11.970 -3.794 7.944 1.00 93.12 96 PRO A O 1
ATOM 694 N N . LEU A 1 97 ? -10.995 -3.878 9.976 1.00 95.88 97 LEU A N 1
ATOM 695 C CA . LEU A 1 97 ? -10.288 -2.592 9.911 1.00 95.88 97 LEU A CA 1
ATOM 696 C C . LEU A 1 97 ? -8.775 -2.822 9.948 1.00 95.88 97 LEU A C 1
ATOM 698 O O . LEU A 1 97 ? -8.303 -3.744 10.612 1.00 95.88 97 LEU A O 1
ATOM 702 N N . VAL A 1 98 ? -8.020 -1.957 9.278 1.00 98.12 98 VAL A N 1
ATOM 703 C CA . VAL A 1 98 ? -6.556 -1.898 9.348 1.00 98.12 98 VAL A CA 1
ATOM 704 C C . VAL A 1 98 ? -6.145 -0.468 9.680 1.00 98.12 98 VAL A C 1
ATOM 706 O O . VAL A 1 98 ? -6.635 0.483 9.080 1.00 98.12 98 VAL A O 1
ATOM 709 N N . VAL A 1 99 ? -5.257 -0.300 10.651 1.00 98.06 99 VAL A N 1
ATOM 710 C CA . VAL A 1 99 ? -4.706 1.003 11.029 1.00 98.06 99 VAL A CA 1
ATOM 711 C C . VAL A 1 99 ? -3.522 1.338 10.128 1.00 98.06 99 VAL A C 1
ATOM 713 O O . VAL A 1 99 ? -2.515 0.628 10.153 1.00 98.06 99 VAL A O 1
ATOM 716 N N . ASN A 1 100 ? -3.611 2.445 9.391 1.00 97.94 100 ASN A N 1
ATOM 717 C CA . ASN A 1 100 ? -2.541 2.977 8.554 1.00 97.94 100 ASN A CA 1
ATOM 718 C C . ASN A 1 100 ? -2.114 4.369 9.077 1.00 97.94 100 ASN A C 1
ATOM 720 O O . ASN A 1 100 ? -2.777 5.374 8.888 1.00 97.94 100 ASN A O 1
ATOM 724 N N . SER A 1 101 ? -1.038 4.514 9.840 1.00 97.25 101 SER A N 1
ATOM 725 C CA . SER A 1 101 ? -0.076 3.504 10.288 1.00 97.25 101 SER A CA 1
ATOM 726 C C . SER A 1 101 ? 0.579 3.918 11.605 1.00 97.25 101 SER A C 1
ATOM 728 O O . SER A 1 101 ? 0.668 5.111 11.928 1.00 97.25 101 SER A O 1
ATOM 730 N N . LEU A 1 102 ? 1.123 2.934 12.325 1.00 97.75 102 LEU A N 1
ATOM 731 C CA . LEU A 1 102 ? 2.066 3.144 13.421 1.00 97.75 102 LEU A CA 1
ATOM 732 C C . LEU A 1 102 ? 3.412 3.624 12.847 1.00 97.75 102 LEU A C 1
ATOM 734 O O . LEU A 1 102 ? 4.054 2.870 12.112 1.00 97.75 102 LEU A O 1
ATOM 738 N N . PRO A 1 103 ? 3.870 4.849 13.160 1.00 95.75 103 PRO A N 1
ATOM 739 C CA . PRO A 1 103 ? 5.187 5.298 12.733 1.00 95.75 103 PRO A CA 1
ATOM 740 C C . PRO A 1 103 ? 6.305 4.570 13.493 1.00 95.75 103 PRO A C 1
ATOM 742 O O . PRO A 1 103 ? 6.173 4.307 14.686 1.00 95.75 103 PRO A O 1
ATOM 745 N N . THR A 1 104 ? 7.461 4.350 12.868 1.00 92.81 104 THR A N 1
ATOM 746 C CA . THR A 1 104 ? 8.687 3.851 13.526 1.00 92.81 104 THR A CA 1
ATOM 747 C C . THR A 1 104 ? 9.904 4.701 13.163 1.00 92.81 104 THR A C 1
ATOM 749 O O . THR A 1 104 ? 9.885 5.421 12.162 1.00 92.81 104 THR A O 1
ATOM 752 N N . GLY A 1 105 ? 10.902 4.691 14.049 1.00 88.50 105 GLY A N 1
ATOM 753 C CA . GLY A 1 105 ? 12.109 5.526 14.087 1.00 88.50 105 GLY A CA 1
ATOM 754 C C . GLY A 1 105 ? 12.670 5.510 15.510 1.00 88.50 105 GLY A C 1
ATOM 755 O O . GLY A 1 105 ? 12.491 4.513 16.201 1.00 88.50 105 GLY A O 1
ATOM 756 N N . MET A 1 106 ? 13.272 6.600 15.997 1.00 81.88 106 MET A N 1
ATOM 757 C CA . MET A 1 106 ? 13.917 6.584 17.316 1.00 81.88 106 MET A CA 1
ATOM 758 C C . MET A 1 106 ? 12.893 6.539 18.457 1.00 81.88 106 MET A C 1
ATOM 760 O O . MET A 1 106 ? 12.363 7.564 18.891 1.00 81.88 106 MET A O 1
ATOM 764 N N . GLY A 1 107 ? 12.676 5.337 18.987 1.00 85.50 107 GLY A N 1
ATOM 765 C CA . GLY A 1 107 ? 11.858 5.098 20.170 1.00 85.50 107 GLY A CA 1
ATOM 766 C C . GLY A 1 107 ? 10.348 5.208 19.932 1.00 85.50 107 GLY A C 1
ATOM 767 O O . GLY A 1 107 ? 9.855 5.743 18.939 1.00 85.50 107 GLY A O 1
ATOM 768 N N . MET A 1 108 ? 9.592 4.675 20.891 1.00 91.56 108 MET A N 1
ATOM 769 C CA . MET A 1 108 ? 8.131 4.679 20.876 1.00 91.56 108 MET A CA 1
ATOM 770 C C . MET A 1 108 ? 7.593 5.751 21.826 1.00 91.56 108 MET A C 1
ATOM 772 O O . MET A 1 108 ? 8.025 5.848 22.973 1.00 91.56 108 MET A O 1
ATOM 776 N N . SER A 1 109 ? 6.635 6.553 21.362 1.00 94.75 109 SER A N 1
ATOM 777 C CA . SER A 1 109 ? 5.955 7.538 22.208 1.00 94.75 109 SER A CA 1
ATOM 778 C C . SER A 1 109 ? 4.775 6.923 22.971 1.00 94.75 109 SER A C 1
ATOM 780 O O . SER A 1 109 ? 4.252 5.871 22.606 1.00 94.75 109 SER A O 1
ATOM 782 N N . ALA A 1 110 ? 4.275 7.623 23.993 1.00 96.69 110 ALA A N 1
ATOM 783 C CA . ALA A 1 110 ? 3.052 7.214 24.690 1.00 96.69 110 ALA A CA 1
ATOM 784 C C . ALA A 1 110 ? 1.829 7.136 23.751 1.00 96.69 110 ALA A C 1
ATOM 786 O O . ALA A 1 110 ? 0.962 6.284 23.934 1.00 96.69 110 ALA A O 1
ATOM 787 N N . ALA A 1 111 ? 1.769 7.996 22.726 1.00 97.19 111 ALA A N 1
ATOM 788 C CA . ALA A 1 111 ? 0.700 7.978 21.729 1.00 97.19 111 ALA A CA 1
ATOM 789 C C . ALA A 1 111 ? 0.787 6.755 20.799 1.00 97.19 111 ALA A C 1
ATOM 791 O O . ALA A 1 111 ? -0.242 6.212 20.406 1.00 97.19 111 ALA A O 1
ATOM 792 N N . ASP A 1 112 ? 2.001 6.302 20.483 1.00 97.62 112 ASP A N 1
ATOM 793 C CA . ASP A 1 112 ? 2.228 5.089 19.694 1.00 97.62 112 ASP A CA 1
ATOM 794 C C . ASP A 1 112 ? 1.786 3.839 20.472 1.00 97.62 112 ASP A C 1
ATOM 796 O O . ASP A 1 112 ? 1.077 2.990 19.937 1.00 97.62 112 ASP A O 1
ATOM 800 N N . GLU A 1 113 ? 2.124 3.752 21.764 1.00 97.88 113 GLU A N 1
ATOM 801 C CA . GLU A 1 113 ? 1.673 2.643 22.612 1.00 97.88 113 GLU A CA 1
ATOM 802 C C . GLU A 1 113 ? 0.146 2.639 22.801 1.00 97.88 113 GLU A C 1
ATOM 804 O O . GLU A 1 113 ? -0.483 1.577 22.770 1.00 97.88 113 GLU A O 1
ATOM 809 N N . ALA A 1 114 ? -0.470 3.816 22.955 1.00 98.25 114 ALA A N 1
ATOM 810 C CA . ALA A 1 114 ? -1.924 3.943 23.012 1.00 98.25 114 ALA A CA 1
ATOM 811 C C . ALA A 1 114 ? -2.591 3.439 21.720 1.00 98.25 114 ALA A C 1
ATOM 813 O O . ALA A 1 114 ? -3.572 2.695 21.797 1.00 98.25 114 ALA A O 1
ATOM 814 N N . LEU A 1 115 ? -2.021 3.768 20.554 1.00 98.56 115 LEU A N 1
ATOM 815 C CA . LEU A 1 115 ? -2.501 3.273 19.265 1.00 98.56 115 LEU A CA 1
ATOM 816 C C . LEU A 1 115 ? -2.426 1.748 19.179 1.00 98.56 115 LEU A C 1
ATOM 818 O O . LEU A 1 115 ? -3.396 1.116 18.765 1.00 98.56 115 LEU A O 1
ATOM 822 N N . ILE A 1 116 ? -1.311 1.144 19.595 1.00 98.56 116 ILE A N 1
ATOM 823 C CA . ILE A 1 116 ? -1.152 -0.316 19.585 1.00 98.56 116 ILE A CA 1
ATOM 824 C C . ILE A 1 116 ? -2.229 -0.983 20.450 1.00 98.56 116 ILE A C 1
ATOM 826 O O . ILE A 1 116 ? -2.887 -1.922 20.006 1.00 98.56 116 ILE A O 1
ATOM 830 N N . ARG A 1 117 ? -2.455 -0.476 21.669 1.00 98.38 117 ARG A N 1
ATOM 831 C CA . ARG A 1 117 ? -3.477 -1.020 22.580 1.00 98.38 117 ARG A CA 1
ATOM 832 C C . ARG A 1 117 ? -4.885 -0.888 22.006 1.00 98.38 117 ARG A C 1
ATOM 834 O O . ARG A 1 117 ? -5.665 -1.830 22.104 1.00 98.38 117 ARG A O 1
ATOM 841 N N . ALA A 1 118 ? -5.204 0.255 21.398 1.00 97.19 118 ALA A N 1
ATOM 842 C CA . ALA A 1 118 ? -6.489 0.457 20.736 1.00 97.19 118 ALA A CA 1
ATOM 843 C C . ALA A 1 118 ? -6.664 -0.477 19.529 1.00 97.19 118 ALA A C 1
ATOM 845 O O . ALA A 1 118 ? -7.739 -1.041 19.349 1.00 97.19 118 ALA A O 1
ATOM 846 N N . THR A 1 119 ? -5.598 -0.694 18.755 1.00 97.75 119 THR A N 1
ATOM 847 C CA . THR A 1 119 ? -5.578 -1.621 17.613 1.00 97.75 119 THR A CA 1
ATOM 848 C C . THR A 1 119 ? -5.870 -3.053 18.062 1.00 97.75 119 THR A C 1
ATOM 850 O O . THR A 1 119 ? -6.755 -3.699 17.504 1.00 97.75 119 THR A O 1
ATOM 853 N N . ALA A 1 120 ? -5.195 -3.522 19.118 1.00 97.31 120 ALA A N 1
ATOM 854 C CA . ALA A 1 120 ? -5.424 -4.844 19.699 1.00 97.31 120 ALA A CA 1
ATOM 855 C C . ALA A 1 120 ? -6.855 -4.995 20.245 1.00 97.31 120 ALA A C 1
ATOM 857 O O . ALA A 1 120 ? -7.533 -5.976 19.946 1.00 97.31 120 ALA A O 1
ATOM 858 N N . ALA A 1 121 ? -7.349 -4.001 20.992 1.00 95.62 121 ALA A N 1
ATOM 859 C CA . ALA A 1 121 ? -8.705 -4.013 21.544 1.00 95.62 121 ALA A CA 1
ATOM 860 C C . ALA A 1 121 ? -9.796 -4.034 20.459 1.00 95.62 121 ALA A C 1
ATOM 862 O O . ALA A 1 121 ? -10.854 -4.623 20.665 1.00 95.62 121 ALA A O 1
ATOM 863 N N . ALA A 1 122 ? -9.534 -3.412 19.307 1.00 94.31 122 ALA A N 1
ATOM 864 C CA . ALA A 1 122 ? -10.432 -3.404 18.156 1.00 94.31 122 ALA A CA 1
ATOM 865 C C . ALA A 1 122 ? -10.289 -4.641 17.248 1.00 94.31 122 ALA A C 1
ATOM 867 O O . ALA A 1 122 ? -11.006 -4.730 16.253 1.00 94.31 122 ALA A O 1
ATOM 868 N N . ALA A 1 123 ? -9.362 -5.563 17.549 1.00 94.88 123 ALA A N 1
ATOM 869 C CA . ALA A 1 123 ? -8.980 -6.671 16.669 1.00 94.88 123 ALA A CA 1
ATOM 870 C C . ALA A 1 123 ? -8.673 -6.210 15.224 1.00 94.88 123 ALA A C 1
ATOM 872 O O . ALA A 1 123 ? -9.011 -6.887 14.252 1.00 94.88 123 ALA A O 1
ATOM 873 N N . ALA A 1 124 ? -8.063 -5.028 15.087 1.00 96.62 124 ALA A N 1
ATOM 874 C CA . ALA A 1 124 ? -7.711 -4.438 13.801 1.00 96.62 124 ALA A CA 1
ATOM 875 C C . ALA A 1 124 ? -6.310 -4.882 13.346 1.00 96.62 124 ALA A C 1
ATOM 877 O O . ALA A 1 124 ? -5.436 -5.168 14.166 1.00 96.62 124 ALA A O 1
ATOM 878 N N . GLY A 1 125 ? -6.085 -4.898 12.031 1.00 97.56 125 GLY A N 1
ATOM 879 C CA . GLY A 1 125 ? -4.747 -5.046 11.457 1.00 97.56 125 GLY A CA 1
ATOM 880 C C . GLY A 1 125 ? -3.904 -3.784 11.655 1.00 97.56 125 GLY A C 1
ATOM 881 O O . GLY A 1 125 ? -4.435 -2.706 11.934 1.00 97.56 125 GLY A O 1
ATOM 882 N N . LEU A 1 126 ? -2.587 -3.896 11.471 1.00 98.62 126 LEU A N 1
ATOM 883 C CA . LEU A 1 126 ? -1.656 -2.793 11.703 1.00 98.62 126 LEU A CA 1
ATOM 884 C C . LEU A 1 126 ? -0.631 -2.658 10.580 1.00 98.62 126 LEU A C 1
ATOM 886 O O . LEU A 1 126 ? 0.108 -3.599 10.294 1.00 98.62 126 LEU A O 1
ATOM 890 N N . VAL A 1 127 ? -0.537 -1.460 10.008 1.00 98.81 127 VAL A N 1
ATOM 891 C CA . VAL A 1 127 ? 0.596 -1.048 9.180 1.00 98.81 127 VAL A CA 1
ATOM 892 C C . VAL A 1 127 ? 1.664 -0.416 10.072 1.00 98.81 127 VAL A C 1
ATOM 894 O O . VAL A 1 127 ? 1.391 0.525 10.821 1.00 98.81 127 VAL A O 1
ATOM 897 N N . VAL A 1 128 ? 2.887 -0.921 9.971 1.00 98.31 128 VAL A N 1
ATOM 898 C CA . VAL A 1 128 ? 4.105 -0.394 10.585 1.00 98.31 128 VAL A CA 1
ATOM 899 C C . VAL A 1 128 ? 4.874 0.363 9.505 1.00 98.31 128 VAL A C 1
ATOM 901 O O . VAL A 1 128 ? 5.271 -0.225 8.500 1.00 98.31 128 VAL A O 1
ATOM 904 N N . SER A 1 129 ? 5.063 1.668 9.695 1.00 96.75 129 SER A N 1
ATOM 905 C CA . SER A 1 129 ? 5.658 2.551 8.686 1.00 96.75 129 SER A CA 1
ATOM 906 C C . SER A 1 129 ? 6.903 3.257 9.227 1.00 96.75 129 SER A C 1
ATOM 908 O O . SER A 1 129 ? 6.783 4.063 10.157 1.00 96.75 129 SER A O 1
ATOM 910 N N . PRO A 1 130 ? 8.097 3.042 8.642 1.00 94.12 130 PRO A N 1
ATOM 911 C CA . PRO A 1 130 ? 9.356 3.619 9.112 1.00 94.12 130 PRO A CA 1
ATOM 912 C C . PRO A 1 130 ? 9.538 5.101 8.764 1.00 94.12 130 PRO A C 1
ATOM 914 O O . PRO A 1 130 ? 10.654 5.596 8.639 1.00 94.12 130 PRO A O 1
ATOM 917 N N . ARG A 1 131 ? 8.442 5.859 8.649 1.00 90.81 131 ARG A N 1
ATOM 918 C CA . ARG A 1 131 ? 8.442 7.264 8.216 1.00 90.81 131 ARG A CA 1
ATOM 919 C C . ARG A 1 131 ? 9.189 8.237 9.137 1.00 90.81 131 ARG A C 1
ATOM 921 O O . ARG A 1 131 ? 9.332 9.403 8.777 1.00 90.81 131 ARG A O 1
ATOM 928 N N . ARG A 1 132 ? 9.622 7.822 10.338 1.00 92.00 132 ARG A N 1
ATOM 929 C CA . ARG A 1 132 ? 10.481 8.656 11.199 1.00 92.00 132 ARG A CA 1
ATOM 930 C C . ARG A 1 132 ? 11.971 8.380 10.991 1.00 92.00 132 ARG A C 1
ATOM 932 O O . ARG A 1 132 ? 12.756 9.241 11.354 1.00 92.00 132 ARG A O 1
ATOM 939 N N . VAL A 1 133 ? 12.360 7.266 10.365 1.00 87.00 133 VAL A N 1
ATOM 940 C CA . VAL A 1 133 ? 13.771 6.873 10.179 1.00 87.00 133 VAL A CA 1
ATOM 941 C C . VAL A 1 133 ? 14.580 7.954 9.453 1.00 87.00 133 VAL A C 1
ATOM 943 O O . VAL A 1 133 ? 15.608 8.385 9.977 1.00 87.00 133 VAL A O 1
ATOM 946 N N . ASP A 1 134 ? 14.075 8.469 8.326 1.00 80.69 134 ASP A N 1
ATOM 947 C CA . ASP A 1 134 ? 14.746 9.547 7.582 1.00 80.69 134 ASP A CA 1
ATOM 948 C C . ASP A 1 134 ? 14.840 10.839 8.403 1.00 80.69 134 ASP A C 1
ATOM 950 O O . ASP A 1 134 ? 15.888 11.478 8.478 1.00 80.69 134 ASP A O 1
ATOM 954 N N . ARG A 1 135 ? 13.731 11.229 9.043 1.00 83.25 135 ARG A N 1
ATOM 955 C CA . ARG A 1 135 ? 13.627 12.478 9.812 1.00 83.25 135 ARG A CA 1
ATOM 956 C C . ARG A 1 135 ? 14.524 12.467 11.048 1.00 83.25 135 ARG A C 1
ATOM 958 O O . ARG A 1 135 ? 15.071 13.499 11.422 1.00 83.25 135 ARG A O 1
ATOM 965 N N . ASP A 1 136 ? 14.632 11.312 11.685 1.00 84.94 136 ASP A N 1
ATOM 966 C CA . ASP A 1 136 ? 15.424 11.110 12.889 1.00 84.94 136 ASP A CA 1
ATOM 967 C C . ASP A 1 136 ? 16.913 10.866 12.538 1.00 84.94 136 ASP A C 1
ATOM 969 O O . ASP A 1 136 ? 17.755 10.824 13.432 1.00 84.94 136 ASP A O 1
ATOM 973 N N . GLY A 1 137 ? 17.259 10.748 11.245 1.00 78.62 137 GLY A N 1
ATOM 974 C CA . GLY A 1 137 ? 18.634 10.609 10.758 1.00 78.62 137 GLY A CA 1
ATOM 975 C C . GLY A 1 137 ? 19.280 9.259 11.082 1.00 78.62 137 GLY A C 1
ATOM 976 O O . GLY A 1 137 ? 20.502 9.177 11.218 1.00 78.62 137 GLY A O 1
ATOM 977 N N . ILE A 1 138 ? 18.482 8.199 11.243 1.00 75.31 138 ILE A N 1
ATOM 978 C CA . ILE A 1 138 ? 18.967 6.893 11.715 1.00 75.31 138 ILE A CA 1
ATOM 979 C C . ILE A 1 138 ? 19.789 6.224 10.616 1.00 75.31 138 ILE A C 1
ATOM 981 O O . ILE A 1 138 ? 19.235 5.764 9.621 1.00 75.31 138 ILE A O 1
ATOM 985 N N . ALA A 1 139 ? 21.111 6.164 10.813 1.00 74.50 139 ALA A N 1
ATOM 986 C CA . ALA A 1 139 ? 22.068 5.441 9.969 1.00 74.50 139 ALA A CA 1
ATOM 987 C C . ALA A 1 139 ? 21.837 5.617 8.453 1.00 74.50 139 ALA A C 1
ATOM 989 O O . ALA A 1 139 ? 21.889 4.654 7.693 1.00 74.50 139 ALA A O 1
ATOM 990 N N . ASN A 1 140 ? 21.532 6.845 8.015 1.00 77.31 140 ASN A N 1
ATOM 991 C CA . ASN A 1 140 ? 21.218 7.181 6.616 1.00 77.31 140 ASN A CA 1
ATOM 992 C C . ASN A 1 140 ? 20.136 6.289 5.973 1.00 77.31 140 ASN A C 1
ATOM 994 O O . ASN A 1 140 ? 20.129 6.079 4.755 1.00 77.31 140 ASN A O 1
ATOM 998 N N . SER A 1 141 ? 19.235 5.753 6.798 1.00 79.88 141 SER A N 1
ATOM 999 C CA . SER A 1 141 ? 18.146 4.872 6.390 1.00 79.88 141 SER A CA 1
ATOM 1000 C C . SER A 1 141 ? 18.650 3.622 5.668 1.00 79.88 141 SER A C 1
ATOM 1002 O O . SER A 1 141 ? 18.068 3.183 4.677 1.00 79.88 141 SER A O 1
ATOM 1004 N N . GLU A 1 142 ? 19.768 3.055 6.124 1.00 86.69 142 GLU A N 1
ATOM 1005 C CA . GLU A 1 142 ? 20.232 1.746 5.668 1.00 86.69 142 GLU A CA 1
ATOM 1006 C C . GLU A 1 142 ? 19.153 0.675 5.889 1.00 86.69 142 GLU A C 1
ATOM 1008 O O . GLU A 1 142 ? 18.476 0.647 6.919 1.00 86.69 142 GLU A O 1
ATOM 1013 N N . VAL A 1 143 ? 19.023 -0.250 4.932 1.00 90.88 143 VAL A N 1
ATOM 1014 C CA . VAL A 1 143 ? 17.983 -1.298 4.927 1.00 90.88 143 VAL A CA 1
ATOM 1015 C C . VAL A 1 143 ? 17.953 -2.088 6.241 1.00 90.88 143 VAL A C 1
ATOM 1017 O O . VAL A 1 143 ? 16.879 -2.342 6.784 1.00 90.88 143 VAL A O 1
ATOM 1020 N N . GLY A 1 144 ? 19.125 -2.427 6.788 1.00 90.31 144 GLY A N 1
ATOM 1021 C CA . GLY A 1 144 ? 19.236 -3.158 8.053 1.00 90.31 144 GLY A CA 1
ATOM 1022 C C . GLY A 1 144 ? 18.683 -2.385 9.254 1.00 90.31 144 GLY A C 1
ATOM 1023 O O . GLY A 1 144 ? 18.006 -2.972 10.096 1.00 90.31 144 GLY A O 1
ATOM 1024 N N . TRP A 1 145 ? 18.904 -1.070 9.310 1.00 90.00 145 TRP A N 1
ATOM 1025 C CA . TRP A 1 145 ? 18.398 -0.214 10.386 1.00 90.00 145 TRP A CA 1
ATOM 1026 C C . TRP A 1 145 ? 16.898 0.036 10.267 1.00 90.00 145 TRP A C 1
ATOM 1028 O O . TRP A 1 145 ? 16.185 -0.048 11.262 1.00 90.00 145 TRP A O 1
ATOM 1038 N N . VAL A 1 146 ? 16.391 0.250 9.051 1.00 93.31 146 VAL A N 1
ATOM 1039 C CA . VAL A 1 146 ? 14.942 0.344 8.815 1.00 93.31 146 VAL A CA 1
ATOM 1040 C C . VAL A 1 146 ? 14.241 -0.952 9.244 1.00 93.31 146 VAL A C 1
ATOM 1042 O O . VAL A 1 146 ? 13.230 -0.905 9.945 1.00 93.31 146 VAL A O 1
ATOM 1045 N N . MET A 1 147 ? 14.801 -2.112 8.879 1.00 93.94 147 MET A N 1
ATOM 1046 C CA . MET A 1 147 ? 14.286 -3.418 9.298 1.00 93.94 147 MET A CA 1
ATOM 1047 C C . MET A 1 147 ? 14.345 -3.603 10.820 1.00 93.94 147 MET A C 1
ATOM 1049 O O . MET A 1 147 ? 13.404 -4.147 11.401 1.00 93.94 147 MET A O 1
ATOM 1053 N N . HIS A 1 148 ? 15.414 -3.136 11.472 1.00 93.88 148 HIS A N 1
ATOM 1054 C CA . HIS A 1 148 ? 15.532 -3.157 12.929 1.00 93.88 148 HIS A CA 1
ATOM 1055 C C . HIS A 1 148 ? 14.403 -2.359 13.595 1.00 93.88 148 HIS A C 1
ATOM 1057 O O . HIS A 1 148 ? 13.664 -2.916 14.403 1.00 93.88 148 HIS A O 1
ATOM 1063 N N . GLU A 1 149 ? 14.205 -1.095 13.214 1.00 94.44 149 GLU A N 1
ATOM 1064 C CA . GLU A 1 149 ? 13.184 -0.232 13.826 1.00 94.44 149 GLU A CA 1
ATOM 1065 C C . GLU A 1 149 ? 11.754 -0.724 13.561 1.00 94.44 149 GLU A C 1
ATOM 1067 O O . GLU A 1 149 ? 10.909 -0.730 14.461 1.00 94.44 149 GLU A O 1
ATOM 1072 N N . ALA A 1 150 ? 11.466 -1.184 12.338 1.00 95.69 150 ALA A N 1
ATOM 1073 C CA . ALA A 1 150 ? 10.180 -1.806 12.021 1.00 95.69 150 ALA A CA 1
ATOM 1074 C C . ALA A 1 150 ? 9.951 -3.077 12.859 1.00 95.69 150 ALA A C 1
ATOM 1076 O O . ALA A 1 150 ? 8.856 -3.290 13.384 1.00 95.69 150 ALA A O 1
ATOM 1077 N N . SER A 1 151 ? 11.001 -3.881 13.054 1.00 95.94 151 SER A N 1
ATOM 1078 C CA . SER A 1 151 ? 10.940 -5.102 13.856 1.00 95.94 151 SER A CA 1
ATOM 1079 C C . SER A 1 151 ? 10.658 -4.839 15.330 1.00 95.94 151 SER A C 1
ATOM 1081 O O . SER A 1 151 ? 9.803 -5.509 15.903 1.00 95.94 151 SER A O 1
ATOM 1083 N N . GLN A 1 152 ? 11.304 -3.836 15.927 1.00 96.12 152 GLN A N 1
ATOM 1084 C CA . GLN A 1 152 ? 11.068 -3.461 17.325 1.00 96.12 152 GLN A CA 1
ATOM 1085 C C . GLN A 1 152 ? 9.613 -3.036 17.560 1.00 96.12 152 GLN A C 1
ATOM 1087 O O . GLN A 1 152 ? 8.981 -3.421 18.548 1.00 96.12 152 GLN A O 1
ATOM 1092 N N . ALA A 1 153 ? 9.045 -2.261 16.633 1.00 96.69 153 ALA A N 1
ATOM 1093 C CA . ALA A 1 153 ? 7.649 -1.851 16.713 1.00 96.69 153 ALA A CA 1
ATOM 1094 C C . ALA A 1 153 ? 6.681 -3.028 16.537 1.00 96.69 153 ALA A C 1
ATOM 1096 O O . ALA A 1 153 ? 5.674 -3.097 17.244 1.00 96.69 153 ALA A O 1
ATOM 1097 N N . ALA A 1 154 ? 6.992 -3.963 15.635 1.00 97.50 154 ALA A N 1
ATOM 1098 C CA . ALA A 1 154 ? 6.209 -5.176 15.432 1.00 97.50 154 ALA A CA 1
ATOM 1099 C C . ALA A 1 154 ? 6.215 -6.080 16.667 1.00 97.50 154 ALA A C 1
ATOM 1101 O O . ALA A 1 154 ? 5.150 -6.484 17.128 1.00 97.50 154 ALA A O 1
ATOM 1102 N N . ASP A 1 155 ? 7.387 -6.323 17.257 1.00 97.69 155 ASP A N 1
ATOM 1103 C CA . ASP A 1 155 ? 7.529 -7.115 18.483 1.00 97.69 155 ASP A CA 1
ATOM 1104 C C . ASP A 1 155 ? 6.717 -6.497 19.620 1.00 97.69 155 ASP A C 1
ATOM 1106 O O . ASP A 1 155 ? 5.996 -7.190 20.343 1.00 97.69 155 ASP A O 1
ATOM 1110 N N . ARG A 1 156 ? 6.761 -5.164 19.739 1.00 97.94 156 ARG A N 1
ATOM 1111 C CA . ARG A 1 156 ? 5.953 -4.439 20.717 1.00 97.94 156 ARG A CA 1
ATOM 1112 C C . ARG A 1 156 ? 4.454 -4.569 20.443 1.00 97.94 156 ARG A C 1
ATOM 1114 O O . ARG A 1 156 ? 3.692 -4.743 21.394 1.00 97.94 156 ARG A O 1
ATOM 1121 N N . ALA A 1 157 ? 4.031 -4.492 19.183 1.00 98.38 157 ALA A N 1
ATOM 1122 C CA . ALA A 1 157 ? 2.633 -4.642 18.794 1.00 98.38 157 ALA A CA 1
ATOM 1123 C C . ALA A 1 157 ? 2.092 -6.046 19.103 1.00 98.38 157 ALA A C 1
ATOM 1125 O O . ALA A 1 157 ? 1.046 -6.172 19.742 1.00 98.38 157 ALA A O 1
ATOM 1126 N N . LEU A 1 158 ? 2.847 -7.085 18.743 1.00 98.38 158 LEU A N 1
ATOM 1127 C CA . LEU A 1 158 ? 2.531 -8.483 19.042 1.00 98.38 158 LEU A CA 1
ATOM 1128 C C . LEU A 1 158 ? 2.457 -8.729 20.555 1.00 98.38 158 LEU A C 1
ATOM 1130 O O . LEU A 1 158 ? 1.487 -9.303 21.045 1.00 98.38 158 LEU A O 1
ATOM 1134 N N . ALA A 1 159 ? 3.435 -8.230 21.319 1.00 98.31 159 ALA A N 1
ATOM 1135 C CA . ALA A 1 159 ? 3.460 -8.364 22.778 1.00 98.31 159 ALA A CA 1
ATOM 1136 C C . ALA A 1 159 ? 2.271 -7.675 23.474 1.00 98.31 159 ALA A C 1
ATOM 1138 O O . ALA A 1 159 ? 1.898 -8.052 24.585 1.00 98.31 159 ALA A O 1
ATOM 1139 N N . LEU A 1 160 ? 1.679 -6.660 22.838 1.00 98.19 160 LEU A N 1
ATOM 1140 C CA . LEU A 1 160 ? 0.486 -5.960 23.316 1.00 98.19 160 LEU A CA 1
ATOM 1141 C C . LEU A 1 160 ? -0.828 -6.525 22.747 1.00 98.19 160 LEU A C 1
ATOM 1143 O O . LEU A 1 160 ? -1.891 -5.989 23.056 1.00 98.19 160 LEU A O 1
ATOM 1147 N N . GLY A 1 161 ? -0.770 -7.618 21.979 1.00 97.94 161 GLY A N 1
ATOM 1148 C CA . GLY A 1 161 ? -1.938 -8.379 21.537 1.00 97.94 161 GLY A CA 1
ATOM 1149 C C . GLY A 1 161 ? -2.462 -8.039 20.142 1.00 97.94 161 GLY A C 1
ATOM 1150 O O . GLY A 1 161 ? -3.559 -8.477 19.803 1.00 97.94 161 GLY A O 1
ATOM 1151 N N . VAL A 1 162 ? -1.723 -7.279 19.324 1.00 98.31 162 VAL A N 1
ATOM 1152 C CA . VAL A 1 162 ? -2.061 -7.129 17.897 1.00 98.31 162 VAL A CA 1
ATOM 1153 C C . VAL A 1 162 ? -1.823 -8.466 17.196 1.00 98.31 162 VAL A C 1
ATOM 1155 O O . VAL A 1 162 ? -0.767 -9.074 17.364 1.00 98.31 162 VAL A O 1
ATOM 1158 N N . LEU A 1 163 ? -2.803 -8.932 16.422 1.00 96.94 163 LEU A N 1
ATOM 1159 C CA . LEU A 1 163 ? -2.725 -10.213 15.721 1.00 96.94 163 LEU A CA 1
ATOM 1160 C C . LEU A 1 163 ? -2.087 -10.056 14.327 1.00 96.94 163 LEU A C 1
ATOM 1162 O O . LEU A 1 163 ? -2.323 -9.044 13.665 1.00 96.94 163 LEU A O 1
ATOM 1166 N N . PRO A 1 164 ? -1.321 -11.055 13.850 1.00 96.31 164 PRO A N 1
ATOM 1167 C CA . PRO A 1 164 ? -0.859 -11.113 12.464 1.00 96.31 164 PRO A CA 1
ATOM 1168 C C . PRO A 1 164 ? -2.001 -11.207 11.429 1.00 96.31 164 PRO A C 1
ATOM 1170 O O . PRO A 1 164 ? -3.071 -11.730 11.752 1.00 96.31 164 PRO A O 1
ATOM 1173 N N . PRO A 1 165 ? -1.759 -10.803 10.165 1.00 95.62 165 PRO A N 1
ATOM 1174 C CA . PRO A 1 165 ? -0.511 -10.223 9.668 1.00 95.62 165 PRO A CA 1
ATOM 1175 C C . PRO A 1 165 ? -0.343 -8.748 10.065 1.00 95.62 165 PRO A C 1
ATOM 1177 O O . PRO A 1 165 ? -1.305 -7.980 10.095 1.00 95.62 165 PRO A O 1
ATOM 1180 N N . LEU A 1 166 ? 0.904 -8.343 10.313 1.00 98.19 166 LEU A N 1
ATOM 1181 C CA . LEU A 1 166 ? 1.301 -6.934 10.320 1.00 98.19 166 LEU A CA 1
ATOM 1182 C C . LEU A 1 166 ? 1.771 -6.556 8.915 1.00 98.19 166 LEU A C 1
ATOM 1184 O O . LEU A 1 166 ? 2.346 -7.383 8.214 1.00 98.19 166 LEU A O 1
ATOM 1188 N N . TYR A 1 167 ? 1.577 -5.308 8.504 1.00 98.69 167 TYR A N 1
ATOM 1189 C CA . TYR A 1 167 ? 2.040 -4.829 7.202 1.00 98.69 167 TYR A CA 1
ATOM 1190 C C . TYR A 1 167 ? 3.256 -3.932 7.382 1.00 98.69 167 TYR A C 1
ATOM 1192 O O . TYR A 1 167 ? 3.169 -2.938 8.097 1.00 98.69 167 TYR A O 1
ATOM 1200 N N . PHE A 1 168 ? 4.384 -4.256 6.756 1.00 98.50 168 PHE A N 1
ATOM 1201 C CA . PHE A 1 168 ? 5.563 -3.385 6.788 1.00 98.50 168 PHE A CA 1
ATOM 1202 C C . PHE A 1 168 ? 5.592 -2.519 5.538 1.00 98.50 168 PHE A C 1
ATOM 1204 O O . PHE A 1 168 ? 5.797 -3.024 4.436 1.00 98.50 168 PHE A O 1
ATOM 1211 N N . ASP A 1 169 ? 5.383 -1.220 5.718 1.00 98.25 169 ASP A N 1
ATOM 1212 C CA . ASP A 1 169 ? 5.428 -0.231 4.646 1.00 98.25 169 ASP A CA 1
ATOM 1213 C C . ASP A 1 169 ? 6.881 0.058 4.243 1.00 98.25 169 ASP A C 1
ATOM 1215 O O . ASP A 1 169 ? 7.685 0.535 5.044 1.00 98.25 169 ASP A O 1
ATOM 1219 N N . ALA A 1 170 ? 7.223 -0.233 2.990 1.00 97.00 170 ALA A N 1
ATOM 1220 C CA . ALA A 1 170 ? 8.552 -0.013 2.426 1.00 97.00 170 ALA A CA 1
ATOM 1221 C C . ALA A 1 170 ? 8.832 1.447 2.023 1.00 97.00 170 ALA A C 1
ATOM 1223 O O . ALA A 1 170 ? 9.887 1.709 1.448 1.00 97.00 170 ALA A O 1
ATOM 1224 N N . LEU A 1 171 ? 7.913 2.381 2.313 1.00 93.81 171 LEU A N 1
ATOM 1225 C CA . LEU A 1 171 ? 7.992 3.810 1.991 1.00 93.81 171 LEU A CA 1
ATOM 1226 C C . LEU A 1 171 ? 8.307 4.054 0.519 1.00 93.81 171 LEU A C 1
ATOM 1228 O O . LEU A 1 171 ? 9.457 4.231 0.139 1.00 93.81 171 LEU A O 1
ATOM 1232 N N . VAL A 1 172 ? 7.297 4.093 -0.342 1.00 95.44 172 VAL A N 1
ATOM 1233 C CA . VAL A 1 172 ? 7.521 4.427 -1.757 1.00 95.44 172 VAL A CA 1
ATOM 1234 C C . VAL A 1 172 ? 7.806 5.924 -1.898 1.00 95.44 172 VAL A C 1
ATOM 1236 O O . VAL A 1 172 ? 6.934 6.750 -1.619 1.00 95.44 172 VAL A O 1
ATOM 1239 N N . TYR A 1 173 ? 9.008 6.270 -2.362 1.00 93.38 173 TYR A N 1
ATOM 1240 C CA . TYR A 1 173 ? 9.427 7.657 -2.584 1.00 93.38 173 TYR A CA 1
ATOM 1241 C C . TYR A 1 173 ? 9.061 8.151 -3.996 1.00 93.38 173 TYR A C 1
ATOM 1243 O O . TYR A 1 173 ? 9.011 7.351 -4.934 1.00 93.38 173 TYR A O 1
ATOM 1251 N N . PRO A 1 174 ? 8.832 9.464 -4.197 1.00 94.56 174 PRO A N 1
ATOM 1252 C CA . PRO A 1 174 ? 8.631 10.032 -5.528 1.00 94.56 174 PRO A CA 1
ATOM 1253 C C . PRO A 1 174 ? 9.901 9.914 -6.376 1.00 94.56 174 PRO A C 1
ATOM 1255 O O . PRO A 1 174 ? 10.928 10.502 -6.038 1.00 94.56 174 PRO A O 1
ATOM 1258 N N . ALA A 1 175 ? 9.833 9.217 -7.510 1.00 94.25 175 ALA A N 1
ATOM 1259 C CA . ALA A 1 175 ? 11.023 8.892 -8.299 1.00 94.25 175 ALA A CA 1
ATOM 1260 C C . ALA A 1 175 ? 11.736 10.123 -8.882 1.00 94.25 175 ALA A C 1
ATOM 1262 O O . ALA A 1 175 ? 12.943 10.096 -9.074 1.00 94.25 175 ALA A O 1
ATOM 1263 N N . LEU A 1 176 ? 11.019 11.223 -9.132 1.00 92.06 176 LEU A N 1
ATOM 1264 C CA . LEU A 1 176 ? 11.635 12.474 -9.596 1.00 92.06 176 LEU A CA 1
ATOM 1265 C C . LEU A 1 176 ? 12.406 13.223 -8.505 1.00 92.06 176 LEU A C 1
ATOM 1267 O O . LEU A 1 176 ? 13.234 14.070 -8.831 1.00 92.06 176 LEU A O 1
ATOM 1271 N N . LEU A 1 177 ? 12.107 12.955 -7.234 1.00 90.94 177 LEU A N 1
ATOM 1272 C CA . LEU A 1 177 ? 12.704 13.660 -6.101 1.00 90.94 177 LEU A CA 1
ATOM 1273 C C . LEU A 1 177 ? 13.769 12.811 -5.412 1.00 90.94 177 LEU A C 1
ATOM 1275 O O . LEU A 1 177 ? 14.816 13.335 -5.046 1.00 90.94 177 LEU A O 1
ATOM 1279 N N . ASP A 1 178 ? 13.506 11.512 -5.250 1.00 90.75 178 ASP A N 1
ATOM 1280 C CA . ASP A 1 178 ? 14.409 10.589 -4.566 1.00 90.75 178 ASP A CA 1
ATOM 1281 C C . ASP A 1 178 ? 14.464 9.195 -5.233 1.00 90.75 178 ASP A C 1
ATOM 1283 O O . ASP A 1 178 ? 13.898 8.220 -4.726 1.00 90.75 178 ASP A O 1
ATOM 1287 N N . PRO A 1 179 ? 15.187 9.061 -6.363 1.00 89.94 179 PRO A N 1
ATOM 1288 C CA . PRO A 1 179 ? 15.454 7.764 -6.990 1.00 89.94 179 PRO A CA 1
ATOM 1289 C C . PRO A 1 179 ? 16.171 6.746 -6.084 1.00 89.94 179 PRO A C 1
ATOM 1291 O O . PRO A 1 179 ? 16.020 5.535 -6.250 1.00 89.94 179 PRO A O 1
ATOM 1294 N N . GLN A 1 180 ? 16.995 7.212 -5.137 1.00 87.12 180 GLN A N 1
ATOM 1295 C CA . GLN A 1 180 ? 17.711 6.329 -4.206 1.00 87.12 180 GLN A CA 1
ATOM 1296 C C . GLN A 1 180 ? 16.731 5.722 -3.197 1.00 87.12 180 GLN A C 1
ATOM 1298 O O . GLN A 1 180 ? 16.794 4.524 -2.920 1.00 87.12 180 GLN A O 1
ATOM 1303 N N . GLY A 1 181 ? 15.792 6.534 -2.706 1.00 90.88 181 GLY A N 1
ATOM 1304 C CA . GLY A 1 181 ? 14.660 6.112 -1.892 1.00 90.88 181 GLY A CA 1
ATOM 1305 C C . GLY A 1 181 ? 13.839 5.027 -2.575 1.00 90.88 181 GLY A C 1
ATOM 1306 O O . GLY A 1 181 ? 13.620 3.987 -1.967 1.00 90.88 181 GLY A O 1
ATOM 1307 N N . VAL A 1 182 ? 13.487 5.193 -3.856 1.00 93.69 182 VAL A N 1
ATOM 1308 C CA . VAL A 1 182 ? 12.761 4.168 -4.639 1.00 93.69 182 VAL A CA 1
ATOM 1309 C C . VAL A 1 182 ? 13.479 2.814 -4.617 1.00 93.69 182 VAL A C 1
ATOM 1311 O O . VAL A 1 182 ? 12.859 1.773 -4.383 1.00 93.69 182 VAL A O 1
ATOM 1314 N N . ARG A 1 183 ? 14.799 2.820 -4.828 1.00 91.00 183 ARG A N 1
ATOM 1315 C CA . ARG A 1 183 ? 15.632 1.610 -4.792 1.00 91.00 183 ARG A CA 1
ATOM 1316 C C . ARG A 1 183 ? 15.696 0.985 -3.403 1.00 91.00 183 ARG A C 1
ATOM 1318 O O . ARG A 1 183 ? 15.594 -0.233 -3.276 1.00 91.00 183 ARG A O 1
ATOM 1325 N N . ARG A 1 184 ? 15.805 1.807 -2.361 1.00 91.94 184 ARG A N 1
ATOM 1326 C CA . ARG A 1 184 ? 15.730 1.354 -0.970 1.00 91.94 184 ARG A CA 1
ATOM 1327 C C . ARG A 1 184 ? 14.376 0.721 -0.649 1.00 91.94 184 ARG A C 1
ATOM 1329 O O . ARG A 1 184 ? 14.371 -0.318 -0.002 1.00 91.94 184 ARG A O 1
ATOM 1336 N N . SER A 1 185 ? 13.259 1.259 -1.142 1.00 95.00 185 SER A N 1
ATOM 1337 C CA . SER A 1 185 ? 11.937 0.642 -0.968 1.00 95.00 185 SER A CA 1
ATOM 1338 C C . SER A 1 185 ? 11.894 -0.773 -1.553 1.00 95.00 185 SER A C 1
ATOM 1340 O O . SER A 1 185 ? 11.425 -1.700 -0.900 1.00 95.00 185 SER A O 1
ATOM 1342 N N . LEU A 1 186 ? 12.431 -0.972 -2.764 1.00 95.56 186 LEU A N 1
ATOM 1343 C CA . LEU A 1 186 ? 12.499 -2.301 -3.386 1.00 95.56 186 LEU A CA 1
ATOM 1344 C C . LEU A 1 186 ? 13.398 -3.263 -2.594 1.00 95.56 186 LEU A C 1
ATOM 1346 O O . LEU A 1 186 ? 13.034 -4.422 -2.409 1.00 95.56 186 LEU A O 1
ATOM 1350 N N . ALA A 1 187 ? 14.532 -2.787 -2.074 1.00 93.81 187 ALA A N 1
ATOM 1351 C CA . ALA A 1 187 ? 15.395 -3.588 -1.206 1.00 93.81 187 ALA A CA 1
ATOM 1352 C C . ALA A 1 187 ? 14.704 -3.960 0.123 1.00 93.81 187 ALA A C 1
ATOM 1354 O O . ALA A 1 187 ? 14.851 -5.085 0.601 1.00 93.81 187 ALA A O 1
ATOM 1355 N N . LEU A 1 188 ? 13.909 -3.049 0.696 1.00 95.69 188 LEU A N 1
ATOM 1356 C CA . LEU A 1 188 ? 13.123 -3.298 1.908 1.00 95.69 188 LEU A CA 1
ATOM 1357 C C . LEU A 1 188 ? 12.066 -4.383 1.698 1.00 95.69 188 LEU A C 1
ATOM 1359 O O . LEU A 1 188 ? 11.967 -5.290 2.521 1.00 95.69 188 LEU A O 1
ATOM 1363 N N . LEU A 1 189 ? 11.334 -4.346 0.580 1.00 97.06 189 LEU A N 1
ATOM 1364 C CA . LEU A 1 189 ? 10.333 -5.370 0.252 1.00 97.06 189 LEU A CA 1
ATOM 1365 C C . LEU A 1 189 ? 10.924 -6.787 0.278 1.00 97.06 189 LEU A C 1
ATOM 1367 O O . LEU A 1 189 ? 10.312 -7.693 0.845 1.00 97.06 189 LEU A O 1
ATOM 1371 N N . ARG A 1 190 ? 12.148 -6.952 -0.238 1.00 93.62 190 ARG A N 1
ATOM 1372 C CA . ARG A 1 190 ? 12.839 -8.249 -0.279 1.00 93.62 190 ARG A CA 1
ATOM 1373 C C . ARG A 1 190 ? 13.210 -8.781 1.098 1.00 93.62 190 ARG A C 1
ATOM 1375 O O . ARG A 1 190 ? 13.194 -9.991 1.306 1.00 93.62 190 ARG A O 1
ATOM 1382 N N . VAL A 1 191 ? 13.566 -7.899 2.034 1.00 94.44 191 VAL A N 1
ATOM 1383 C CA . VAL A 1 191 ? 13.989 -8.312 3.382 1.00 94.44 191 VAL A CA 1
ATOM 1384 C C . VAL A 1 191 ? 12.827 -8.400 4.368 1.00 94.44 191 VAL A C 1
ATOM 1386 O O . VAL A 1 191 ? 12.891 -9.189 5.307 1.00 94.44 191 VAL A O 1
ATOM 1389 N N . PHE A 1 192 ? 11.746 -7.643 4.161 1.00 95.75 192 PHE A N 1
ATOM 1390 C CA . PHE A 1 192 ? 10.578 -7.661 5.047 1.00 95.75 192 PHE A CA 1
ATOM 1391 C C . PHE A 1 192 ? 9.880 -9.023 5.073 1.00 95.75 192 PHE A C 1
ATOM 1393 O O . PHE A 1 192 ? 9.411 -9.442 6.130 1.00 95.75 192 PHE A O 1
ATOM 1400 N N . GLY A 1 193 ? 9.888 -9.753 3.952 1.00 89.50 193 GLY A N 1
ATOM 1401 C CA . GLY A 1 193 ? 9.324 -11.104 3.863 1.00 89.50 193 GLY A CA 1
ATOM 1402 C C . GLY A 1 193 ? 10.055 -12.165 4.699 1.00 89.50 193 GLY A C 1
ATOM 1403 O O . GLY A 1 193 ? 9.565 -13.284 4.818 1.00 89.50 193 GLY A O 1
ATOM 1404 N N . ALA A 1 194 ? 11.205 -11.842 5.306 1.00 92.12 194 ALA A N 1
ATOM 1405 C CA . ALA A 1 194 ? 11.922 -12.761 6.192 1.00 92.12 194 ALA A CA 1
ATOM 1406 C C . ALA A 1 194 ? 11.187 -13.022 7.523 1.00 92.12 194 ALA A C 1
ATOM 1408 O O . ALA A 1 194 ? 11.508 -13.991 8.213 1.00 92.12 194 ALA A O 1
ATOM 1409 N N . ARG A 1 195 ? 10.212 -12.176 7.895 1.00 95.19 195 ARG A N 1
ATOM 1410 C CA . ARG A 1 195 ? 9.354 -12.373 9.072 1.00 95.19 195 ARG A CA 1
ATOM 1411 C C . ARG A 1 195 ? 8.009 -12.985 8.651 1.00 95.19 195 ARG A C 1
ATOM 1413 O O . ARG A 1 195 ? 7.263 -12.320 7.937 1.00 95.19 195 ARG A O 1
ATOM 1420 N N . PRO A 1 196 ? 7.662 -14.209 9.088 1.00 94.81 196 PRO A N 1
ATOM 1421 C CA . PRO A 1 196 ? 6.457 -14.907 8.624 1.00 94.81 196 PRO A CA 1
ATOM 1422 C C . PRO A 1 196 ? 5.138 -14.223 9.020 1.00 94.81 196 PRO A C 1
ATOM 1424 O O . PRO A 1 196 ? 4.120 -14.414 8.361 1.00 94.81 196 PRO A O 1
ATOM 1427 N N . GLU A 1 197 ? 5.135 -13.429 10.087 1.00 96.75 197 GLU A N 1
ATOM 1428 C CA . GLU A 1 197 ? 3.986 -12.651 10.556 1.00 96.75 197 GLU A CA 1
ATOM 1429 C C . GLU A 1 197 ? 3.811 -11.301 9.840 1.00 96.75 197 GLU A C 1
ATOM 1431 O O . GLU A 1 197 ? 2.840 -10.585 10.101 1.00 96.75 197 GLU A O 1
ATOM 1436 N N . VAL A 1 198 ? 4.745 -10.944 8.953 1.00 97.69 198 VAL A N 1
ATOM 1437 C CA . VAL A 1 198 ? 4.767 -9.672 8.231 1.00 97.69 198 VAL A CA 1
ATOM 1438 C C . VAL A 1 198 ? 4.376 -9.872 6.771 1.00 97.69 198 VAL A C 1
ATOM 1440 O O . VAL A 1 198 ? 4.856 -10.763 6.079 1.00 97.69 198 VAL A O 1
ATOM 1443 N N . THR A 1 199 ? 3.530 -8.975 6.278 1.00 98.38 199 THR A N 1
ATOM 1444 C CA . THR A 1 199 ? 3.235 -8.793 4.857 1.00 98.38 199 THR A CA 1
ATOM 1445 C C . THR A 1 199 ? 3.945 -7.529 4.357 1.00 98.38 199 THR A C 1
ATOM 1447 O O . THR A 1 199 ? 3.607 -6.432 4.809 1.00 98.38 199 THR A O 1
ATOM 1450 N N . PRO A 1 200 ? 4.916 -7.628 3.431 1.00 98.50 200 PRO A N 1
ATOM 1451 C CA . PRO A 1 200 ? 5.547 -6.449 2.840 1.00 98.50 200 PRO A CA 1
ATOM 1452 C C . PRO A 1 200 ? 4.529 -5.618 2.052 1.00 98.50 200 PRO A C 1
ATOM 1454 O O . PRO A 1 200 ? 3.753 -6.159 1.260 1.00 98.50 200 PRO A O 1
ATOM 1457 N N . LEU A 1 201 ? 4.530 -4.307 2.269 1.00 98.62 201 LEU A N 1
ATOM 1458 C CA . LEU A 1 201 ? 3.577 -3.356 1.708 1.00 98.62 201 LEU A CA 1
ATOM 1459 C C . LEU A 1 201 ? 4.310 -2.252 0.943 1.00 98.62 201 LEU A C 1
ATOM 1461 O O . LEU A 1 201 ? 5.304 -1.711 1.424 1.00 98.62 201 LEU A O 1
ATOM 1465 N N . ALA A 1 202 ? 3.769 -1.856 -0.209 1.00 98.19 202 ALA A N 1
ATOM 1466 C CA . ALA A 1 202 ? 4.200 -0.649 -0.910 1.00 98.19 202 ALA A CA 1
ATOM 1467 C C . ALA A 1 202 ? 3.013 0.195 -1.400 1.00 98.19 202 ALA A C 1
ATOM 1469 O O . ALA A 1 202 ? 2.091 -0.305 -2.044 1.00 98.19 202 ALA A O 1
ATOM 1470 N N . ALA A 1 203 ? 3.064 1.504 -1.143 1.00 97.44 203 ALA A N 1
ATOM 1471 C CA . ALA A 1 203 ? 2.117 2.482 -1.674 1.00 97.44 203 ALA A CA 1
ATOM 1472 C C . ALA A 1 203 ? 2.555 3.021 -3.048 1.00 97.44 203 ALA A C 1
ATOM 1474 O O . ALA A 1 203 ? 3.130 4.104 -3.165 1.00 97.44 203 ALA A O 1
ATOM 1475 N N . VAL A 1 204 ? 2.273 2.254 -4.104 1.00 97.50 204 VAL A N 1
ATOM 1476 C CA . VAL A 1 204 ? 2.654 2.536 -5.502 1.00 97.50 204 VAL A CA 1
ATOM 1477 C C . VAL A 1 204 ? 2.245 3.942 -5.942 1.00 97.50 204 VAL A C 1
ATOM 1479 O O . VAL A 1 204 ? 2.984 4.592 -6.677 1.00 97.50 204 VAL A O 1
ATOM 1482 N N . GLY A 1 205 ? 1.103 4.457 -5.476 1.00 90.31 205 GLY A N 1
ATOM 1483 C CA . GLY A 1 205 ? 0.616 5.792 -5.837 1.00 90.31 205 GLY A CA 1
ATOM 1484 C C . GLY A 1 205 ? 1.616 6.933 -5.636 1.00 90.31 205 GLY A C 1
ATOM 1485 O O . GLY A 1 205 ? 1.576 7.909 -6.394 1.00 90.31 205 GLY A O 1
ATOM 1486 N N . ASN A 1 206 ? 2.526 6.801 -4.666 1.00 94.44 206 ASN A N 1
ATOM 1487 C CA . ASN A 1 206 ? 3.484 7.841 -4.295 1.00 94.44 206 ASN A CA 1
ATOM 1488 C C . ASN A 1 206 ? 4.605 8.030 -5.319 1.00 94.44 206 ASN A C 1
ATOM 1490 O O . ASN A 1 206 ? 5.126 9.140 -5.440 1.00 94.44 206 ASN A O 1
ATOM 1494 N N . ILE A 1 207 ? 4.952 6.994 -6.091 1.00 96.62 207 ILE A N 1
ATOM 1495 C CA . ILE A 1 207 ? 6.138 7.043 -6.956 1.00 96.62 207 ILE A CA 1
ATOM 1496 C C . ILE A 1 207 ? 6.066 8.144 -8.015 1.00 96.62 207 ILE A C 1
ATOM 1498 O O . ILE A 1 207 ? 7.072 8.738 -8.400 1.00 96.62 207 ILE A O 1
ATOM 1502 N N . ALA A 1 208 ? 4.851 8.433 -8.467 1.00 94.75 208 ALA A N 1
ATOM 1503 C CA . ALA A 1 208 ? 4.568 9.383 -9.528 1.00 94.75 208 ALA A CA 1
ATOM 1504 C C . ALA A 1 208 ? 4.280 10.804 -9.014 1.00 94.75 208 ALA A C 1
ATOM 1506 O O . ALA A 1 208 ? 3.842 11.658 -9.787 1.00 94.75 208 ALA A O 1
ATOM 1507 N N . PHE A 1 209 ? 4.461 11.078 -7.718 1.00 93.12 209 PHE A N 1
ATOM 1508 C CA . PHE A 1 209 ? 4.197 12.406 -7.172 1.00 93.12 209 PHE A CA 1
ATOM 1509 C C . PHE A 1 209 ? 5.088 13.467 -7.840 1.00 93.12 209 PHE A C 1
ATOM 1511 O O . PHE A 1 209 ? 6.303 13.313 -7.936 1.00 93.12 209 PHE A O 1
ATOM 1518 N N . GLY A 1 210 ? 4.462 14.546 -8.321 1.00 90.56 210 GLY A N 1
ATOM 1519 C CA . GLY A 1 210 ? 5.134 15.635 -9.038 1.00 90.56 210 GLY A CA 1
ATOM 1520 C C . GLY A 1 210 ? 5.460 15.348 -10.510 1.00 90.56 210 GLY A C 1
ATOM 1521 O O . GLY A 1 210 ? 5.896 16.259 -11.209 1.00 90.56 210 GLY A O 1
ATOM 1522 N N . ALA A 1 211 ? 5.232 14.126 -11.005 1.00 92.06 211 ALA A N 1
ATOM 1523 C CA . ALA A 1 211 ? 5.530 13.768 -12.389 1.00 92.06 211 ALA A CA 1
ATOM 1524 C C . ALA A 1 211 ? 4.414 14.189 -13.364 1.00 92.06 211 ALA A C 1
ATOM 1526 O O . ALA A 1 211 ? 3.230 14.089 -13.024 1.00 92.06 211 ALA A O 1
ATOM 1527 N N . PRO A 1 212 ? 4.753 14.614 -14.599 1.00 91.38 212 PRO A N 1
ATOM 1528 C CA . PRO A 1 212 ? 3.759 14.795 -15.654 1.00 91.38 212 PRO A CA 1
ATOM 1529 C C . PRO A 1 212 ? 3.120 13.450 -16.018 1.00 91.38 212 PRO A C 1
ATOM 1531 O O . PRO A 1 212 ? 3.747 12.400 -15.878 1.00 91.38 212 PRO A O 1
ATOM 1534 N N . GLN A 1 213 ? 1.884 13.464 -16.528 1.00 86.31 213 GLN A N 1
ATOM 1535 C CA . GLN A 1 213 ? 1.114 12.236 -16.781 1.00 86.31 213 GLN A CA 1
ATOM 1536 C C . GLN A 1 213 ? 1.836 11.241 -17.706 1.00 86.31 213 GLN A C 1
ATOM 1538 O O . GLN A 1 213 ? 1.774 10.037 -17.460 1.00 86.31 213 GLN A O 1
ATOM 1543 N N . SER A 1 214 ? 2.565 11.745 -18.708 1.00 89.31 214 SER A N 1
ATOM 1544 C CA . SER A 1 214 ? 3.366 10.939 -19.641 1.00 89.31 214 SER A CA 1
ATOM 1545 C C . SER A 1 214 ? 4.460 10.109 -18.963 1.00 89.31 214 SER A C 1
ATOM 1547 O O . SER A 1 214 ? 4.890 9.114 -19.528 1.00 89.31 214 SER A O 1
ATOM 1549 N N . VAL A 1 215 ? 4.894 10.494 -17.760 1.00 91.12 215 VAL A N 1
ATOM 1550 C CA . VAL A 1 215 ? 5.897 9.776 -16.957 1.00 91.12 215 VAL A CA 1
ATOM 1551 C C . VAL A 1 215 ? 5.242 9.077 -15.762 1.00 91.12 215 VAL A C 1
ATOM 1553 O O . VAL A 1 215 ? 5.630 7.972 -15.393 1.00 91.12 215 VAL A O 1
ATOM 1556 N N . ALA A 1 216 ? 4.210 9.686 -15.175 1.00 93.94 216 ALA A N 1
ATOM 1557 C CA . ALA A 1 216 ? 3.503 9.182 -14.002 1.00 93.94 216 ALA A CA 1
ATOM 1558 C C . ALA A 1 216 ? 2.882 7.794 -14.213 1.00 93.94 216 ALA A C 1
ATOM 1560 O O . ALA A 1 216 ? 2.953 6.954 -13.316 1.00 93.94 216 ALA A O 1
ATOM 1561 N N . VAL A 1 217 ? 2.263 7.558 -15.376 1.00 94.62 217 VAL A N 1
ATOM 1562 C CA . VAL A 1 217 ? 1.630 6.267 -15.694 1.00 94.62 217 VAL A CA 1
ATOM 1563 C C . VAL A 1 217 ? 2.691 5.169 -15.861 1.00 94.62 217 VAL A C 1
ATOM 1565 O O . VAL A 1 217 ? 2.640 4.207 -15.091 1.00 94.62 217 VAL A O 1
ATOM 1568 N N . PRO A 1 218 ? 3.715 5.326 -16.730 1.00 96.62 218 PRO A N 1
ATOM 1569 C CA . PRO A 1 218 ? 4.845 4.399 -16.788 1.00 96.62 218 PRO A CA 1
ATOM 1570 C C . PRO A 1 218 ? 5.496 4.117 -15.429 1.00 96.62 218 PRO A C 1
ATOM 1572 O O . PRO A 1 218 ? 5.741 2.961 -15.104 1.00 96.62 218 PRO A O 1
ATOM 1575 N N . LEU A 1 219 ? 5.726 5.139 -14.593 1.00 97.06 219 LEU A N 1
ATOM 1576 C CA . LEU A 1 219 ? 6.332 4.953 -13.268 1.00 97.06 219 LEU A CA 1
ATOM 1577 C C . LEU A 1 219 ? 5.525 4.005 -12.375 1.00 97.06 219 LEU A C 1
ATOM 1579 O O . LEU A 1 219 ? 6.106 3.126 -11.742 1.00 97.06 219 LEU A O 1
ATOM 1583 N N . ARG A 1 220 ? 4.196 4.163 -12.323 1.00 97.69 220 ARG A N 1
ATOM 1584 C CA . ARG A 1 220 ? 3.335 3.283 -11.517 1.00 97.69 220 ARG A CA 1
ATOM 1585 C C . ARG A 1 220 ? 3.345 1.855 -12.046 1.00 97.69 220 ARG A C 1
ATOM 1587 O O . ARG A 1 220 ? 3.490 0.937 -11.250 1.00 97.69 220 ARG A O 1
ATOM 1594 N N . ILE A 1 221 ? 3.240 1.683 -13.364 1.00 98.06 221 ILE A N 1
ATOM 1595 C CA . ILE A 1 221 ? 3.231 0.373 -14.033 1.00 98.06 221 ILE A CA 1
ATOM 1596 C C . ILE A 1 221 ? 4.534 -0.384 -13.749 1.00 98.06 221 ILE A C 1
ATOM 1598 O O . ILE A 1 221 ? 4.505 -1.496 -13.221 1.00 98.06 221 ILE A O 1
ATOM 1602 N N . VAL A 1 222 ? 5.680 0.239 -14.040 1.00 98.25 222 VAL A N 1
ATOM 1603 C CA . VAL A 1 222 ? 6.998 -0.388 -13.862 1.00 98.25 222 VAL A CA 1
ATOM 1604 C C . VAL A 1 222 ? 7.260 -0.691 -12.391 1.00 98.25 222 VAL A C 1
ATOM 1606 O O . VAL A 1 222 ? 7.730 -1.778 -12.057 1.00 98.25 222 VAL A O 1
ATOM 1609 N N . TYR A 1 223 ? 6.922 0.233 -11.489 1.00 98.31 223 TYR A N 1
ATOM 1610 C CA . TYR A 1 223 ? 7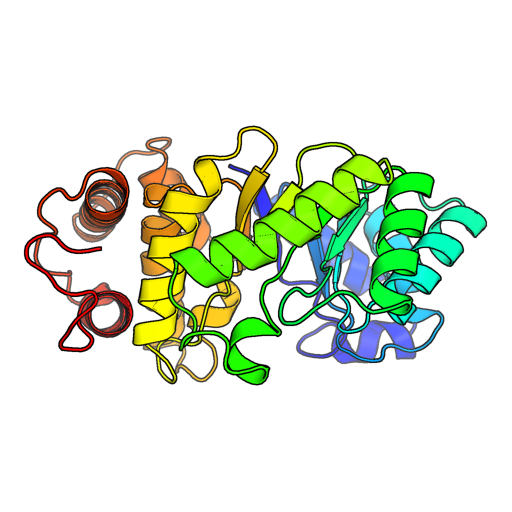.128 0.006 -10.064 1.00 98.31 223 TYR A CA 1
ATOM 1611 C C . TYR A 1 223 ? 6.192 -1.049 -9.484 1.00 98.31 223 TYR A C 1
ATOM 1613 O O . TYR A 1 223 ? 6.621 -1.810 -8.626 1.00 98.31 223 TYR A O 1
ATOM 1621 N N . ALA A 1 224 ? 4.945 -1.141 -9.947 1.00 98.50 224 ALA A N 1
ATOM 1622 C CA . ALA A 1 224 ? 4.034 -2.195 -9.516 1.00 98.50 224 ALA A CA 1
ATOM 1623 C C . ALA A 1 224 ? 4.586 -3.584 -9.875 1.00 98.50 224 ALA A C 1
ATOM 1625 O O . ALA A 1 22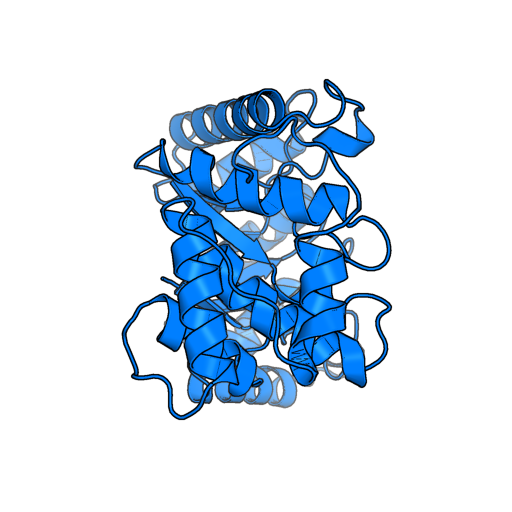4 ? 4.618 -4.461 -9.010 1.00 98.50 224 ALA A O 1
ATOM 1626 N N . ALA A 1 225 ? 5.104 -3.767 -11.096 1.00 98.50 225 ALA A N 1
ATOM 1627 C CA . ALA A 1 225 ? 5.774 -5.007 -11.496 1.00 98.50 225 ALA A CA 1
ATOM 1628 C C . ALA A 1 225 ? 7.033 -5.276 -10.647 1.00 98.50 225 ALA A C 1
ATOM 1630 O O . ALA A 1 225 ? 7.197 -6.366 -10.095 1.00 98.50 225 ALA A O 1
ATOM 1631 N N . ALA A 1 226 ? 7.881 -4.258 -10.465 1.00 98.19 226 ALA A N 1
ATOM 1632 C CA . ALA A 1 226 ? 9.108 -4.361 -9.676 1.00 98.19 226 ALA A CA 1
ATOM 1633 C C . ALA A 1 226 ? 8.836 -4.717 -8.206 1.00 98.19 226 ALA A C 1
ATOM 1635 O O . ALA A 1 226 ? 9.458 -5.637 -7.678 1.00 98.19 226 ALA A O 1
ATOM 1636 N N . ALA A 1 227 ? 7.900 -4.025 -7.553 1.00 98.44 227 ALA A N 1
ATOM 1637 C CA . ALA A 1 227 ? 7.514 -4.250 -6.163 1.00 98.44 227 ALA A CA 1
ATOM 1638 C C . ALA A 1 227 ? 6.890 -5.637 -5.967 1.00 98.44 227 ALA A C 1
ATOM 1640 O O . ALA A 1 227 ? 7.201 -6.313 -4.988 1.00 98.44 227 ALA A O 1
ATOM 1641 N N . THR A 1 228 ? 6.074 -6.088 -6.927 1.00 98.56 228 THR A N 1
ATOM 1642 C CA . THR A 1 228 ? 5.516 -7.447 -6.939 1.00 98.56 228 THR A CA 1
ATOM 1643 C C . THR A 1 228 ? 6.629 -8.492 -6.956 1.00 98.56 228 THR A C 1
ATOM 1645 O O . THR A 1 228 ? 6.679 -9.344 -6.071 1.00 98.56 228 THR A O 1
ATOM 1648 N N . GLY A 1 229 ? 7.570 -8.391 -7.901 1.00 97.31 229 GLY A N 1
ATOM 1649 C CA . GLY A 1 229 ? 8.711 -9.308 -7.964 1.00 97.31 229 GLY A CA 1
ATOM 1650 C C . GLY A 1 229 ? 9.648 -9.199 -6.753 1.00 97.31 229 GLY A C 1
ATOM 1651 O O . GLY A 1 229 ? 10.203 -10.198 -6.310 1.00 97.31 229 GLY A O 1
ATOM 1652 N N . ALA A 1 230 ? 9.757 -8.018 -6.135 1.00 96.81 230 ALA A N 1
ATOM 1653 C CA . ALA A 1 230 ? 10.536 -7.802 -4.915 1.00 96.81 230 ALA A CA 1
ATOM 1654 C C . ALA A 1 230 ? 9.898 -8.419 -3.653 1.00 96.81 230 ALA A C 1
ATOM 1656 O O . ALA A 1 230 ? 10.495 -8.340 -2.582 1.00 96.81 230 ALA A O 1
ATOM 1657 N N . GLY A 1 231 ? 8.710 -9.025 -3.757 1.00 97.00 231 GLY A N 1
ATOM 1658 C CA . GLY A 1 231 ? 8.054 -9.724 -2.652 1.00 97.00 231 GLY A CA 1
ATOM 1659 C C . GLY A 1 231 ? 6.964 -8.923 -1.941 1.00 97.00 231 GLY A C 1
ATOM 1660 O O . GLY A 1 231 ? 6.593 -9.279 -0.822 1.00 97.00 231 GLY A O 1
ATOM 1661 N N . ALA A 1 232 ? 6.428 -7.859 -2.554 1.00 98.38 232 ALA A N 1
ATOM 1662 C CA . ALA A 1 232 ? 5.251 -7.182 -2.014 1.00 98.38 232 ALA A CA 1
ATOM 1663 C C . ALA A 1 232 ? 4.085 -8.170 -1.836 1.00 98.38 232 ALA A C 1
ATOM 1665 O O . ALA A 1 232 ? 3.648 -8.840 -2.771 1.00 98.38 232 ALA A O 1
ATOM 1666 N N . GLY A 1 233 ? 3.562 -8.247 -0.613 1.00 98.12 233 GLY A N 1
ATOM 1667 C CA . GLY A 1 233 ? 2.363 -9.012 -0.288 1.00 98.12 233 GLY A CA 1
ATOM 1668 C C . GLY A 1 233 ? 1.089 -8.167 -0.346 1.00 98.12 233 GLY A C 1
ATOM 1669 O O . GLY A 1 233 ? 0.004 -8.718 -0.553 1.00 98.12 233 GLY A O 1
ATOM 1670 N N . ALA A 1 234 ? 1.218 -6.842 -0.227 1.00 98.44 234 ALA A N 1
ATOM 1671 C CA . ALA A 1 234 ? 0.146 -5.870 -0.400 1.00 98.44 234 ALA A CA 1
ATOM 1672 C C . ALA A 1 234 ? 0.634 -4.634 -1.174 1.00 98.44 234 ALA A C 1
ATOM 1674 O O . ALA A 1 234 ? 1.760 -4.172 -0.983 1.00 98.44 234 ALA A O 1
ATOM 1675 N N . LEU A 1 235 ? -0.228 -4.071 -2.020 1.00 98.69 235 LEU A N 1
ATOM 1676 C CA . LEU A 1 235 ? 0.049 -2.846 -2.767 1.00 98.69 235 LEU A CA 1
ATOM 1677 C C . LEU A 1 235 ? -1.116 -1.862 -2.627 1.00 98.69 235 LEU A C 1
ATOM 1679 O O . LEU A 1 235 ? -2.249 -2.212 -2.951 1.00 98.69 235 LEU A O 1
ATOM 1683 N N . ILE A 1 236 ? -0.831 -0.629 -2.195 1.00 98.62 236 ILE A N 1
ATOM 1684 C CA . ILE A 1 236 ? -1.785 0.491 -2.272 1.00 98.62 236 ILE A CA 1
ATOM 1685 C C . ILE A 1 236 ? -1.585 1.184 -3.620 1.00 98.62 236 ILE A C 1
ATOM 1687 O O . ILE A 1 236 ? -0.514 1.739 -3.883 1.00 98.62 236 ILE A O 1
ATOM 1691 N N . LEU A 1 237 ? -2.584 1.106 -4.500 1.00 97.38 237 LEU A N 1
ATOM 1692 C CA . LEU A 1 237 ? -2.474 1.558 -5.889 1.00 97.38 237 LEU A CA 1
ATOM 1693 C C . LEU A 1 237 ? -3.835 2.019 -6.454 1.00 97.38 237 LEU A C 1
ATOM 1695 O O . LEU A 1 237 ? -4.878 1.710 -5.875 1.00 97.38 237 LEU A O 1
ATOM 1699 N N . PRO A 1 238 ? -3.865 2.787 -7.563 1.00 94.69 238 PRO A N 1
ATOM 1700 C CA . PRO A 1 238 ? -5.118 3.174 -8.209 1.00 94.69 238 PRO A CA 1
ATOM 1701 C C . PRO A 1 238 ? -5.667 1.972 -8.972 1.00 94.69 238 PRO A C 1
ATOM 1703 O O . PRO A 1 238 ? -5.241 1.708 -10.091 1.00 94.69 238 PRO A O 1
ATOM 1706 N N . THR A 1 239 ? -6.559 1.200 -8.358 1.00 96.88 239 THR A N 1
ATOM 1707 C CA . THR A 1 239 ? -7.092 -0.040 -8.951 1.00 96.88 239 THR A CA 1
ATOM 1708 C C . THR A 1 239 ? -7.871 0.211 -10.240 1.00 96.88 239 THR A C 1
ATOM 1710 O O . THR A 1 239 ? -7.952 -0.657 -11.097 1.00 96.88 239 THR A O 1
ATOM 1713 N N . GLU A 1 240 ? -8.386 1.424 -10.422 1.00 95.19 240 GLU A N 1
ATOM 1714 C CA . GLU A 1 240 ? -9.052 1.879 -11.642 1.00 95.19 240 GLU A CA 1
ATOM 1715 C C . GLU A 1 240 ? -8.073 2.092 -12.816 1.00 95.19 240 GLU A C 1
ATOM 1717 O O . GLU A 1 240 ? -8.497 2.189 -13.968 1.00 95.19 240 GLU A O 1
ATOM 1722 N N . ASP A 1 241 ? -6.762 2.148 -12.552 1.00 94.81 241 ASP A N 1
ATOM 1723 C CA . ASP A 1 241 ? -5.719 2.110 -13.577 1.00 94.81 241 ASP A CA 1
ATOM 1724 C C . ASP A 1 241 ? -5.471 0.652 -13.992 1.00 94.81 241 ASP A C 1
ATOM 1726 O O . ASP A 1 241 ? -4.644 -0.068 -13.423 1.00 94.81 241 ASP A O 1
ATOM 1730 N N . ALA A 1 242 ? -6.219 0.213 -15.007 1.00 95.88 242 ALA A N 1
ATOM 1731 C CA . ALA A 1 242 ? -6.174 -1.159 -15.498 1.00 95.88 242 ALA A CA 1
ATOM 1732 C C . ALA A 1 242 ? -4.773 -1.591 -15.961 1.00 95.88 242 ALA A C 1
ATOM 1734 O O . ALA A 1 242 ? -4.439 -2.767 -15.836 1.00 95.88 242 ALA A O 1
ATOM 1735 N N . ALA A 1 243 ? -3.937 -0.670 -16.457 1.00 95.56 243 ALA A N 1
ATOM 1736 C CA . ALA A 1 243 ? -2.568 -0.987 -16.859 1.00 95.56 243 ALA A CA 1
ATOM 1737 C C . ALA A 1 243 ? -1.680 -1.264 -15.635 1.00 95.56 243 ALA A C 1
ATOM 1739 O O . ALA A 1 243 ? -0.889 -2.208 -15.642 1.00 95.56 243 ALA A O 1
ATOM 1740 N N . CYS A 1 244 ? -1.863 -0.502 -14.552 1.00 95.06 244 CYS A N 1
ATOM 1741 C CA . CYS A 1 244 ? -1.183 -0.739 -13.277 1.00 95.06 244 CYS A CA 1
ATOM 1742 C C . CYS A 1 244 ? -1.579 -2.096 -12.665 1.00 95.06 244 CYS A C 1
ATOM 1744 O O . CYS A 1 244 ? -0.713 -2.895 -12.309 1.00 95.06 244 CYS A O 1
ATOM 1746 N N . VAL A 1 245 ? -2.881 -2.408 -12.618 1.00 97.69 245 VAL A N 1
ATOM 1747 C CA . VAL A 1 245 ? -3.368 -3.725 -12.163 1.00 97.69 245 VAL A CA 1
ATOM 1748 C C . VAL A 1 245 ? -2.860 -4.841 -13.077 1.00 97.69 245 VAL A C 1
ATOM 1750 O O . VAL A 1 245 ? -2.458 -5.904 -12.605 1.00 97.69 245 VAL A O 1
ATOM 1753 N N . ARG A 1 246 ? -2.822 -4.614 -14.393 1.00 97.94 246 ARG A N 1
ATOM 1754 C CA . ARG A 1 246 ? -2.311 -5.600 -15.346 1.00 97.94 246 ARG A CA 1
ATOM 1755 C C . ARG A 1 246 ? -0.828 -5.904 -15.131 1.00 97.94 246 ARG A C 1
ATOM 1757 O O . ARG A 1 246 ? -0.463 -7.076 -15.191 1.00 97.94 246 ARG A O 1
ATOM 1764 N N . ALA A 1 247 ? -0.005 -4.898 -14.834 1.00 98.25 247 ALA A N 1
ATOM 1765 C CA . ALA A 1 247 ? 1.412 -5.077 -14.513 1.00 98.25 247 ALA A CA 1
ATOM 1766 C C . ALA A 1 247 ? 1.621 -5.993 -13.301 1.00 98.25 247 ALA A C 1
ATOM 1768 O O . ALA A 1 247 ? 2.487 -6.865 -13.316 1.00 98.25 247 ALA A O 1
ATOM 1769 N N . VAL A 1 248 ? 0.774 -5.846 -12.279 1.00 98.44 248 VAL A N 1
ATOM 1770 C CA . VAL A 1 248 ? 0.765 -6.734 -11.113 1.00 98.44 248 VAL A CA 1
ATOM 1771 C C . VAL A 1 248 ? 0.440 -8.176 -11.514 1.00 98.44 248 VAL A C 1
ATOM 1773 O O . VAL A 1 248 ? 1.157 -9.100 -11.139 1.00 98.44 248 VAL A O 1
ATOM 1776 N N . ARG A 1 249 ? -0.618 -8.381 -12.305 1.00 98.50 249 ARG A N 1
ATOM 1777 C CA . ARG A 1 249 ? -1.039 -9.725 -12.736 1.00 98.50 249 ARG A CA 1
ATOM 1778 C C . ARG A 1 249 ? 0.011 -10.415 -13.613 1.00 98.50 249 ARG A C 1
ATOM 1780 O O . ARG A 1 249 ? 0.209 -11.618 -13.475 1.00 98.50 249 ARG A O 1
ATOM 1787 N N . LEU A 1 250 ? 0.696 -9.659 -14.477 1.00 98.62 250 LEU A N 1
ATOM 1788 C CA . LEU A 1 250 ? 1.844 -10.136 -15.261 1.00 98.62 250 LEU A CA 1
ATOM 1789 C C . LEU A 1 250 ? 2.981 -10.594 -14.344 1.00 98.62 250 LEU A C 1
ATOM 1791 O O . LEU A 1 250 ? 3.455 -11.719 -14.462 1.00 98.62 250 LEU A O 1
ATOM 1795 N N . ALA A 1 251 ? 3.362 -9.758 -13.376 1.00 98.12 251 ALA A N 1
ATOM 1796 C CA . ALA A 1 251 ? 4.424 -10.070 -12.422 1.00 98.12 251 ALA A CA 1
ATOM 1797 C C . ALA A 1 251 ? 4.108 -11.289 -11.532 1.00 98.12 251 ALA A C 1
ATOM 1799 O O . ALA A 1 251 ? 5.024 -11.988 -11.101 1.00 98.12 251 ALA A O 1
ATOM 1800 N N . LEU A 1 252 ? 2.825 -11.570 -11.278 1.00 97.62 252 LEU A N 1
ATOM 1801 C CA . LEU A 1 252 ? 2.361 -12.778 -10.584 1.00 97.62 252 LEU A CA 1
ATOM 1802 C C . LEU A 1 252 ? 2.256 -14.021 -11.489 1.00 97.62 252 LEU A C 1
ATOM 1804 O O . LEU A 1 252 ? 2.013 -15.113 -10.977 1.00 97.62 252 LEU A O 1
ATOM 1808 N N . GLY A 1 253 ? 2.410 -13.878 -12.809 1.00 97.56 253 GLY A N 1
ATOM 1809 C CA . GLY A 1 253 ? 2.207 -14.967 -13.770 1.00 97.56 253 GLY A CA 1
ATOM 1810 C C . GLY A 1 253 ? 0.742 -15.396 -13.921 1.00 97.56 253 GLY A C 1
ATOM 1811 O O . GLY A 1 253 ? 0.463 -16.510 -14.350 1.00 97.56 253 GLY A O 1
ATOM 1812 N N . GLU A 1 254 ? -0.213 -14.539 -13.553 1.00 97.50 254 GLU A N 1
ATOM 1813 C CA . GLU A 1 254 ? -1.651 -14.830 -13.674 1.00 97.50 254 GLU A CA 1
ATOM 1814 C C . GLU A 1 254 ? -2.177 -14.648 -15.104 1.00 97.50 254 GLU A C 1
ATOM 1816 O O . GLU A 1 254 ? -3.285 -15.079 -15.432 1.00 97.50 254 GLU A O 1
ATOM 1821 N N . VAL A 1 255 ? -1.419 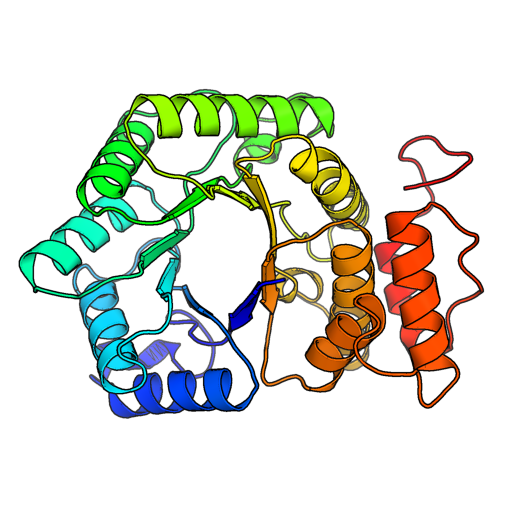-13.934 -15.934 1.00 98.06 255 VAL A N 1
ATOM 1822 C CA . VAL A 1 255 ? -1.750 -13.587 -17.316 1.00 98.06 255 VAL A CA 1
ATOM 1823 C C . VAL A 1 255 ? -0.481 -13.591 -18.154 1.00 98.06 255 VAL A C 1
ATOM 1825 O O . VAL A 1 255 ? 0.575 -13.173 -17.685 1.00 98.06 255 VAL A O 1
ATOM 1828 N N . GLU A 1 256 ? -0.606 -14.006 -19.410 1.00 98.06 256 GLU A N 1
ATOM 1829 C CA . GLU A 1 256 ? 0.498 -13.975 -20.368 1.00 98.06 256 GLU A CA 1
ATOM 1830 C C . GLU A 1 256 ? 0.746 -12.544 -20.894 1.00 98.06 256 GLU A C 1
ATOM 1832 O O . GLU A 1 256 ? -0.201 -11.738 -20.988 1.00 98.06 256 GLU A O 1
ATOM 1837 N N . PRO A 1 257 ? 2.001 -12.206 -21.245 1.00 98.00 257 PRO A N 1
ATOM 1838 C CA . PRO A 1 257 ? 2.316 -10.963 -21.935 1.00 98.00 257 PRO A CA 1
ATOM 1839 C C . PRO A 1 257 ? 1.757 -10.988 -23.363 1.00 98.00 257 PRO A C 1
ATOM 1841 O O . PRO A 1 257 ? 1.905 -11.968 -24.093 1.00 98.00 257 PRO A O 1
ATOM 1844 N N . ALA A 1 258 ? 1.106 -9.901 -23.766 1.00 97.50 258 ALA A N 1
ATOM 1845 C CA . ALA A 1 258 ? 0.526 -9.737 -25.097 1.00 97.50 258 ALA A CA 1
ATOM 1846 C C . ALA A 1 258 ? 1.514 -9.121 -26.101 1.00 97.50 258 ALA A C 1
ATOM 1848 O O . ALA A 1 258 ? 1.363 -9.306 -27.309 1.00 97.50 258 ALA A O 1
ATOM 1849 N N . ASP A 1 259 ? 2.521 -8.398 -25.611 1.00 96.81 259 ASP A N 1
ATOM 1850 C CA . ASP A 1 259 ? 3.529 -7.717 -26.415 1.00 96.81 259 ASP A CA 1
ATOM 1851 C C . ASP A 1 259 ? 4.895 -7.662 -25.704 1.00 96.81 259 ASP A C 1
ATOM 1853 O O . ASP A 1 259 ? 5.091 -8.203 -24.613 1.00 96.81 259 ASP A O 1
ATOM 1857 N N . ALA A 1 260 ? 5.868 -7.024 -26.357 1.00 96.06 260 ALA A N 1
ATOM 1858 C CA . ALA A 1 260 ? 7.225 -6.889 -25.838 1.00 96.06 260 ALA A CA 1
ATOM 1859 C C . ALA A 1 260 ? 7.324 -5.966 -24.608 1.00 96.06 260 ALA A C 1
ATOM 1861 O O . ALA A 1 260 ? 8.238 -6.143 -23.805 1.00 96.06 260 ALA A O 1
ATOM 1862 N N . GLY A 1 261 ? 6.417 -4.996 -24.455 1.00 97.19 261 GLY A N 1
ATOM 1863 C CA . GLY A 1 261 ? 6.370 -4.113 -23.290 1.00 97.19 261 GLY A CA 1
ATOM 1864 C C . GLY A 1 261 ? 5.964 -4.885 -22.043 1.00 97.19 261 GLY A C 1
ATOM 1865 O O . GLY A 1 261 ? 6.638 -4.834 -21.016 1.00 97.19 261 GLY A O 1
ATOM 1866 N N . GLU A 1 262 ? 4.916 -5.692 -22.157 1.00 98.25 262 GLU A N 1
ATOM 1867 C CA . GLU A 1 262 ? 4.448 -6.553 -21.076 1.00 98.25 262 GLU A CA 1
ATOM 1868 C C . GLU A 1 262 ? 5.412 -7.699 -20.768 1.00 98.25 262 GLU A C 1
ATOM 1870 O O . GLU A 1 262 ? 5.625 -8.012 -19.597 1.00 98.25 262 GLU A O 1
ATOM 1875 N N . ALA A 1 263 ? 6.039 -8.291 -21.791 1.00 98.00 263 ALA A N 1
ATOM 1876 C CA . ALA A 1 263 ? 7.101 -9.275 -21.583 1.00 98.00 263 ALA A CA 1
ATOM 1877 C C . ALA A 1 263 ? 8.260 -8.664 -20.779 1.00 98.00 263 ALA A C 1
ATOM 1879 O O . ALA A 1 263 ? 8.746 -9.275 -19.830 1.00 98.00 263 ALA A O 1
ATOM 1880 N N . TRP A 1 264 ? 8.622 -7.414 -21.079 1.00 98.06 264 TRP A N 1
ATOM 1881 C CA . TRP A 1 264 ? 9.632 -6.691 -20.317 1.00 98.06 264 TRP A CA 1
ATOM 1882 C C . TRP A 1 264 ? 9.202 -6.413 -18.865 1.00 98.06 264 TRP A C 1
ATOM 1884 O O . TRP A 1 264 ? 10.036 -6.453 -17.964 1.00 98.06 264 TRP A O 1
ATOM 1894 N N . LEU A 1 265 ? 7.913 -6.188 -18.581 1.00 98.38 265 LEU A N 1
ATOM 1895 C CA . LEU A 1 265 ? 7.423 -6.086 -17.195 1.00 98.38 265 LEU A CA 1
ATOM 1896 C C . LEU A 1 265 ? 7.565 -7.412 -16.426 1.00 98.38 265 LEU A C 1
ATOM 1898 O O . LEU A 1 265 ? 7.857 -7.393 -15.227 1.00 98.38 265 LEU A O 1
ATOM 1902 N N . CYS A 1 266 ? 7.404 -8.556 -17.097 1.00 98.25 266 CYS A N 1
ATOM 1903 C CA . CYS A 1 266 ? 7.718 -9.858 -16.506 1.00 98.25 266 CYS A CA 1
ATOM 1904 C C . CYS A 1 266 ? 9.219 -9.973 -16.192 1.00 98.25 266 CYS A C 1
ATOM 1906 O O . CYS A 1 266 ? 9.574 -10.422 -15.101 1.00 98.25 266 CYS A O 1
ATOM 1908 N N . ASP A 1 267 ? 10.091 -9.501 -17.090 1.00 96.88 267 ASP A N 1
ATOM 1909 C CA . ASP A 1 267 ? 11.541 -9.460 -16.853 1.00 96.88 267 ASP A CA 1
ATOM 1910 C C . ASP A 1 267 ? 11.907 -8.531 -15.685 1.00 96.88 267 ASP A C 1
ATOM 1912 O O . ASP A 1 267 ? 12.774 -8.863 -14.880 1.00 96.88 267 ASP A O 1
ATOM 1916 N N . VAL A 1 268 ? 11.215 -7.395 -15.526 1.00 97.25 268 VAL A N 1
ATOM 1917 C CA . VAL A 1 268 ? 11.361 -6.509 -14.357 1.00 97.25 268 VAL A CA 1
ATOM 1918 C C . VAL A 1 268 ? 11.058 -7.259 -13.062 1.00 97.25 268 VAL A C 1
ATOM 1920 O O . VAL A 1 268 ? 11.839 -7.175 -12.112 1.00 97.25 268 VAL A O 1
ATOM 1923 N N . ALA A 1 269 ? 9.948 -7.999 -13.014 1.00 96.56 269 ALA A N 1
ATOM 1924 C CA . ALA A 1 269 ? 9.577 -8.784 -11.840 1.00 96.56 269 ALA A CA 1
ATOM 1925 C C . ALA A 1 269 ? 10.575 -9.926 -11.574 1.00 96.56 269 ALA A C 1
ATOM 1927 O O . ALA A 1 269 ? 10.931 -10.200 -10.427 1.00 96.56 269 ALA A O 1
ATOM 1928 N N . ALA A 1 270 ? 11.071 -10.579 -12.625 1.00 93.50 270 ALA A N 1
ATOM 1929 C CA . ALA A 1 270 ? 12.072 -11.633 -12.519 1.00 93.50 270 ALA A CA 1
ATOM 1930 C C . ALA A 1 270 ? 13.432 -11.101 -12.031 1.00 93.50 270 ALA A C 1
ATOM 1932 O O . ALA A 1 270 ? 14.043 -11.689 -11.133 1.00 93.50 270 ALA A O 1
ATOM 1933 N N . TRP A 1 271 ? 13.867 -9.947 -12.544 1.00 92.25 271 TRP A N 1
ATOM 1934 C CA . TRP A 1 271 ? 15.046 -9.231 -12.062 1.00 92.25 271 TRP A CA 1
ATOM 1935 C C . TRP A 1 271 ? 14.882 -8.848 -10.591 1.00 92.25 271 TRP A C 1
ATOM 1937 O O . TRP A 1 271 ? 15.794 -9.092 -9.798 1.00 92.25 271 TRP A O 1
ATOM 1947 N N . THR A 1 272 ? 13.718 -8.330 -10.170 1.00 90.25 272 THR A N 1
ATOM 1948 C CA . THR A 1 272 ? 13.534 -7.982 -8.756 1.00 90.25 272 THR A CA 1
ATOM 1949 C C . THR A 1 272 ? 13.424 -9.180 -7.819 1.00 90.25 272 THR A C 1
ATOM 1951 O O . THR A 1 272 ? 13.793 -9.042 -6.654 1.00 90.25 272 THR A O 1
ATOM 1954 N N . ALA A 1 273 ? 12.957 -10.331 -8.300 1.00 88.50 273 ALA A N 1
ATOM 1955 C CA . ALA A 1 273 ? 12.811 -11.542 -7.496 1.00 88.50 273 ALA A CA 1
ATOM 1956 C C . ALA A 1 273 ? 14.110 -12.351 -7.384 1.00 88.50 273 ALA A C 1
ATOM 1958 O O . ALA A 1 273 ? 14.425 -12.897 -6.327 1.00 88.50 273 ALA A O 1
ATOM 1959 N N . ARG A 1 274 ? 14.838 -12.490 -8.497 1.00 84.19 274 ARG A N 1
ATOM 1960 C CA . ARG A 1 274 ? 15.921 -13.477 -8.655 1.00 84.19 274 ARG A CA 1
ATOM 1961 C C . ARG A 1 274 ? 17.224 -12.880 -9.174 1.00 84.19 274 ARG A C 1
ATOM 1963 O O . ARG A 1 274 ? 18.170 -13.623 -9.421 1.00 84.19 274 ARG A O 1
ATOM 1970 N N . ASN A 1 275 ? 17.289 -11.555 -9.312 1.00 81.88 275 ASN A N 1
ATOM 1971 C CA . ASN A 1 275 ? 18.463 -10.846 -9.813 1.00 81.88 275 ASN A CA 1
ATOM 1972 C C . ASN A 1 275 ? 18.903 -11.357 -11.206 1.00 81.88 275 ASN A C 1
ATOM 1974 O O . ASN A 1 275 ? 20.092 -11.410 -11.527 1.00 81.88 275 ASN A O 1
ATOM 1978 N N . GLU A 1 276 ? 17.923 -11.774 -12.016 1.00 82.62 276 GLU A N 1
ATOM 1979 C CA . GLU A 1 276 ? 18.090 -12.162 -13.421 1.00 82.62 276 GLU A CA 1
ATOM 1980 C C . GLU A 1 276 ? 18.388 -10.940 -14.291 1.00 82.62 276 GLU A C 1
ATOM 1982 O O . GLU A 1 276 ? 17.938 -9.861 -13.941 1.00 82.62 276 GLU A O 1
ATOM 1987 N N . PRO A 1 277 ? 19.108 -11.048 -15.419 1.00 83.19 277 PRO A N 1
ATOM 1988 C CA . PRO A 1 277 ? 19.422 -9.888 -16.253 1.00 83.19 277 PRO A CA 1
ATOM 1989 C C . PRO A 1 277 ? 18.171 -9.115 -16.696 1.00 83.19 277 PRO A C 1
ATOM 1991 O O . PRO A 1 277 ? 17.276 -9.694 -17.302 1.00 83.19 277 PRO A O 1
ATOM 1994 N N . LEU A 1 278 ? 18.143 -7.800 -16.457 1.00 88.94 278 LEU A N 1
ATOM 1995 C CA . LEU A 1 278 ? 17.084 -6.922 -16.956 1.00 88.94 278 LEU A CA 1
ATOM 1996 C C . LEU A 1 278 ? 17.443 -6.431 -18.371 1.00 88.94 278 LEU A C 1
ATOM 1998 O O . LEU A 1 278 ? 18.417 -5.680 -18.511 1.00 88.94 278 LEU A O 1
ATOM 2002 N N . PRO A 1 279 ? 16.712 -6.835 -19.428 1.00 91.38 279 PRO A N 1
ATOM 2003 C CA . PRO A 1 279 ? 16.941 -6.319 -20.772 1.00 91.38 279 PRO A CA 1
ATOM 2004 C C . PRO A 1 279 ? 16.668 -4.807 -20.866 1.00 91.38 279 PRO A C 1
ATOM 2006 O O . PRO A 1 279 ? 15.986 -4.236 -20.008 1.00 91.38 279 PRO A O 1
ATOM 2009 N N . PRO A 1 280 ? 17.180 -4.129 -21.913 1.00 93.81 280 PRO A N 1
ATOM 2010 C CA . PRO A 1 280 ? 16.930 -2.708 -22.123 1.00 93.81 280 PRO A CA 1
ATOM 2011 C C . PRO A 1 280 ? 15.436 -2.382 -22.143 1.00 93.81 280 PRO A C 1
ATOM 2013 O O . PRO A 1 280 ? 14.653 -3.068 -22.799 1.00 93.81 280 PRO A O 1
ATOM 2016 N N . ALA A 1 281 ? 15.063 -1.307 -21.452 1.00 95.31 281 ALA A N 1
ATOM 2017 C CA . ALA A 1 281 ? 13.677 -0.875 -21.377 1.00 95.31 281 ALA A CA 1
ATOM 2018 C C . ALA A 1 281 ? 13.123 -0.470 -22.761 1.00 95.31 281 ALA A C 1
ATOM 2020 O O . ALA A 1 281 ? 13.787 0.293 -23.482 1.00 95.31 281 ALA A O 1
ATOM 2021 N N . PRO A 1 282 ? 11.900 -0.911 -23.114 1.00 95.88 282 PRO A N 1
ATOM 2022 C CA . PRO A 1 282 ? 11.136 -0.380 -24.239 1.00 95.88 282 PRO A CA 1
ATOM 2023 C C . PRO A 1 282 ? 10.989 1.145 -24.154 1.00 95.88 282 PRO A C 1
ATOM 2025 O O . PRO A 1 282 ? 11.052 1.723 -23.070 1.00 95.88 282 PRO A O 1
ATOM 2028 N N . GLU A 1 283 ? 10.764 1.804 -25.296 1.00 94.69 283 GLU A N 1
ATOM 2029 C CA . GLU A 1 283 ? 10.649 3.273 -25.387 1.00 94.69 283 GLU A CA 1
ATOM 2030 C C . GLU A 1 283 ? 9.686 3.855 -24.342 1.00 94.69 283 GLU A C 1
ATOM 2032 O O . GLU A 1 283 ? 10.043 4.776 -23.611 1.00 94.69 283 GLU A O 1
ATOM 2037 N N . GLU A 1 284 ? 8.499 3.265 -24.222 1.00 94.50 284 GLU A N 1
ATOM 2038 C CA . GLU A 1 284 ? 7.430 3.702 -23.317 1.00 94.50 284 GLU A CA 1
ATOM 2039 C C . GLU A 1 284 ? 7.782 3.614 -21.824 1.00 94.50 284 GLU A C 1
ATOM 2041 O O . GLU A 1 284 ? 7.236 4.368 -21.017 1.00 94.50 284 GLU A O 1
ATOM 2046 N N . TYR A 1 285 ? 8.725 2.745 -21.453 1.00 95.75 285 TYR A N 1
ATOM 2047 C CA . TYR A 1 285 ? 9.172 2.564 -20.072 1.00 95.75 285 TYR A CA 1
ATOM 2048 C C . TYR A 1 285 ? 10.572 3.108 -19.815 1.00 95.75 285 TYR A C 1
ATOM 2050 O O . TYR A 1 285 ? 11.013 3.087 -18.669 1.00 95.75 285 TYR A O 1
ATOM 2058 N N . ARG A 1 286 ? 11.272 3.634 -20.827 1.00 94.12 286 ARG A N 1
ATOM 2059 C CA . ARG A 1 286 ? 12.686 4.014 -20.705 1.00 94.12 286 ARG A CA 1
ATOM 2060 C C . ARG A 1 286 ? 12.936 5.015 -19.583 1.00 94.12 286 ARG A C 1
ATOM 2062 O O . ARG A 1 286 ? 13.838 4.812 -18.776 1.00 94.12 286 ARG A O 1
ATOM 2069 N N . GLU A 1 287 ? 12.133 6.071 -19.509 1.00 93.50 287 GLU A N 1
ATOM 2070 C CA . GLU A 1 287 ? 12.313 7.101 -18.481 1.00 93.50 287 GLU A CA 1
ATOM 2071 C C . GLU A 1 287 ? 11.941 6.588 -17.083 1.00 93.50 287 GLU A C 1
ATOM 2073 O O . GLU A 1 287 ? 12.649 6.859 -16.116 1.00 93.50 287 GLU A O 1
ATOM 2078 N N . ALA A 1 288 ? 10.881 5.780 -16.972 1.00 94.56 288 ALA A N 1
ATOM 2079 C CA . ALA A 1 288 ? 10.514 5.143 -15.709 1.00 94.56 288 ALA A CA 1
ATOM 2080 C C . ALA A 1 288 ? 11.609 4.178 -15.229 1.00 94.56 288 ALA A C 1
ATOM 2082 O O . ALA A 1 288 ? 12.031 4.247 -14.078 1.00 94.56 288 ALA A O 1
ATOM 2083 N N . ALA A 1 289 ? 12.126 3.335 -16.124 1.00 94.00 289 ALA A N 1
ATOM 2084 C CA . ALA A 1 289 ? 13.222 2.417 -15.849 1.00 94.00 289 ALA A CA 1
ATOM 2085 C C . ALA A 1 289 ? 14.482 3.164 -15.400 1.00 94.00 289 ALA A C 1
ATOM 2087 O O . ALA A 1 289 ? 15.115 2.765 -14.426 1.00 94.00 289 ALA A O 1
ATOM 2088 N N . ARG A 1 290 ? 14.814 4.287 -16.049 1.00 92.12 290 ARG A N 1
ATOM 2089 C CA . ARG A 1 290 ? 15.944 5.135 -15.655 1.00 92.12 290 ARG A CA 1
ATOM 2090 C C . ARG A 1 290 ? 15.778 5.673 -14.233 1.00 92.12 290 ARG A C 1
ATOM 2092 O O . ARG A 1 290 ? 16.698 5.584 -13.428 1.00 92.12 290 ARG A O 1
ATOM 2099 N N . LEU A 1 291 ? 14.598 6.199 -13.907 1.00 92.25 291 LEU A N 1
ATOM 2100 C CA . LEU A 1 291 ? 14.311 6.776 -12.591 1.00 92.25 291 LEU A CA 1
ATOM 2101 C C . LEU A 1 291 ? 14.229 5.727 -11.470 1.00 92.25 291 LEU A C 1
ATOM 2103 O O . LEU A 1 291 ? 14.565 6.035 -10.330 1.00 92.25 291 LEU A O 1
ATOM 2107 N N . ILE A 1 292 ? 13.790 4.503 -11.772 1.00 92.88 292 ILE A N 1
ATOM 2108 C CA . ILE A 1 292 ? 13.638 3.434 -10.775 1.00 92.88 292 ILE A CA 1
ATOM 2109 C C . ILE A 1 292 ? 14.944 2.646 -10.606 1.00 92.88 292 ILE A C 1
ATOM 2111 O O . ILE A 1 292 ? 15.344 2.349 -9.480 1.00 92.88 292 ILE A O 1
ATOM 2115 N N . PHE A 1 293 ? 15.618 2.303 -11.705 1.00 89.38 293 PHE A N 1
ATOM 2116 C CA . PHE A 1 293 ? 16.729 1.347 -11.703 1.00 89.38 293 PHE A CA 1
ATOM 2117 C C . PHE A 1 293 ? 18.102 1.997 -11.922 1.00 89.38 293 PHE A C 1
ATOM 2119 O O . PHE A 1 293 ? 19.095 1.477 -11.414 1.00 89.38 293 PHE A O 1
ATOM 2126 N N . ASP A 1 294 ? 18.180 3.140 -12.613 1.00 78.50 294 ASP A N 1
ATOM 2127 C CA . ASP A 1 294 ? 19.441 3.697 -13.133 1.00 78.50 294 ASP A CA 1
ATOM 2128 C C . ASP A 1 294 ? 19.751 5.130 -12.664 1.00 78.50 294 ASP A C 1
ATOM 2130 O O . ASP A 1 294 ? 20.063 6.031 -13.440 1.00 78.50 294 ASP A O 1
ATOM 2134 N N . ALA A 1 295 ? 19.700 5.366 -11.355 1.00 61.03 295 ALA A N 1
ATOM 2135 C CA . ALA A 1 295 ? 20.143 6.637 -10.777 1.00 61.03 295 ALA A CA 1
ATOM 2136 C C . ALA A 1 295 ? 21.638 6.579 -10.419 1.00 61.03 295 ALA A C 1
ATOM 2138 O O . ALA A 1 295 ? 21.971 6.620 -9.236 1.00 61.03 295 ALA A O 1
ATOM 2139 N N . GLU A 1 296 ? 22.482 6.318 -11.426 1.00 59.41 296 GLU A N 1
ATOM 2140 C CA . GLU A 1 296 ? 23.962 6.234 -11.475 1.00 59.41 296 GLU A CA 1
ATOM 2141 C C . GLU A 1 296 ? 24.755 5.884 -10.193 1.00 59.41 296 GLU A C 1
ATOM 2143 O O . GLU A 1 296 ? 25.928 6.216 -10.069 1.00 59.41 296 GLU A O 1
ATOM 2148 N N . ARG A 1 297 ? 24.144 5.035 -9.352 1.00 63.88 297 ARG A N 1
ATOM 2149 C CA . ARG A 1 297 ? 24.743 4.032 -8.448 1.00 63.88 297 ARG A CA 1
ATOM 2150 C C . ARG A 1 297 ? 25.494 4.625 -7.231 1.00 63.88 297 ARG A C 1
ATOM 2152 O O . ARG A 1 297 ? 26.186 5.619 -7.380 1.00 63.88 297 ARG A O 1
ATOM 2159 N N . PRO A 1 298 ? 25.452 4.022 -6.020 1.00 54.53 298 PRO A N 1
ATOM 2160 C CA . PRO A 1 298 ? 25.276 2.587 -5.800 1.00 54.53 298 PRO A CA 1
ATOM 2161 C C . PRO A 1 298 ? 24.346 2.209 -4.601 1.00 54.53 298 PRO A C 1
ATOM 2163 O O . PRO A 1 298 ? 24.054 3.016 -3.731 1.00 54.53 298 PRO A O 1
ATOM 2166 N N . LEU A 1 299 ? 23.853 0.962 -4.554 1.00 54.34 299 LEU A N 1
ATOM 2167 C CA . LEU A 1 299 ? 23.651 0.188 -3.298 1.00 54.34 299 LEU A CA 1
ATOM 2168 C C . LEU A 1 299 ? 24.793 -0.863 -3.127 1.00 54.34 299 LEU A C 1
ATOM 2170 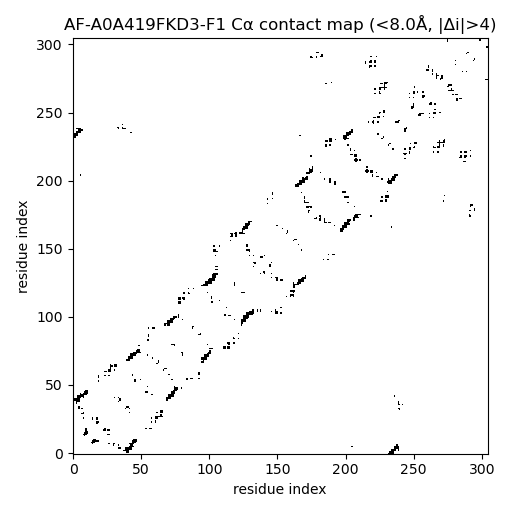O O . LEU A 1 299 ? 24.765 -1.729 -2.262 1.00 54.34 299 LEU A O 1
ATOM 2174 N N . ASN A 1 300 ? 25.834 -0.664 -3.954 1.00 44.16 300 ASN A N 1
ATOM 2175 C CA . ASN A 1 300 ? 27.223 -1.147 -4.001 1.00 44.16 300 ASN A CA 1
ATOM 2176 C C . ASN A 1 300 ? 27.536 -2.432 -4.812 1.00 44.16 300 ASN A C 1
ATOM 2178 O O . ASN A 1 300 ? 28.494 -3.131 -4.516 1.00 44.16 300 ASN A O 1
ATOM 2182 N N . THR A 1 301 ? 26.782 -2.642 -5.904 1.00 45.72 301 THR A N 1
ATOM 2183 C CA . THR A 1 301 ? 26.929 -3.543 -7.091 1.00 45.72 301 THR A CA 1
ATOM 2184 C C . THR A 1 301 ? 28.301 -4.178 -7.337 1.00 45.72 301 THR A C 1
ATOM 2186 O O . THR A 1 301 ? 29.288 -3.444 -7.362 1.00 45.72 301 THR A O 1
ATOM 2189 N N . PRO A 1 302 ? 28.374 -5.478 -7.713 1.00 33.94 302 PRO A N 1
ATOM 2190 C CA . PRO A 1 302 ? 27.787 -5.949 -8.987 1.00 33.94 302 PRO A CA 1
ATOM 2191 C C . PRO A 1 302 ? 26.674 -7.011 -8.834 1.00 33.94 302 PRO A C 1
ATOM 2193 O O . PRO A 1 302 ? 26.934 -8.102 -8.339 1.00 33.94 302 PRO A O 1
ATOM 2196 N N . GLY A 1 303 ? 25.443 -6.698 -9.271 1.00 48.88 303 GLY A N 1
ATOM 2197 C CA . GLY A 1 303 ? 24.249 -7.539 -9.069 1.00 48.88 303 GLY A CA 1
ATOM 2198 C C . GLY A 1 303 ? 22.934 -6.927 -9.577 1.00 48.88 303 GLY A C 1
ATOM 2199 O O . GLY A 1 303 ? 22.301 -7.550 -10.411 1.00 48.88 303 GLY A O 1
ATOM 2200 N N . MET A 1 304 ? 22.595 -5.653 -9.343 1.00 54.53 304 MET A N 1
ATOM 2201 C CA . MET A 1 304 ? 22.057 -5.105 -8.082 1.00 54.53 304 MET A CA 1
ATOM 2202 C C . MET A 1 304 ? 20.544 -4.915 -8.233 1.00 54.53 304 MET A C 1
ATOM 2204 O O . MET A 1 304 ? 20.142 -4.195 -9.139 1.00 54.53 304 MET A O 1
ATOM 2208 N N . LEU A 1 305 ? 19.763 -5.384 -7.270 1.00 50.06 305 LEU A N 1
ATOM 2209 C CA . LEU A 1 305 ? 19.147 -4.587 -6.195 1.00 50.06 305 LEU A CA 1
ATOM 22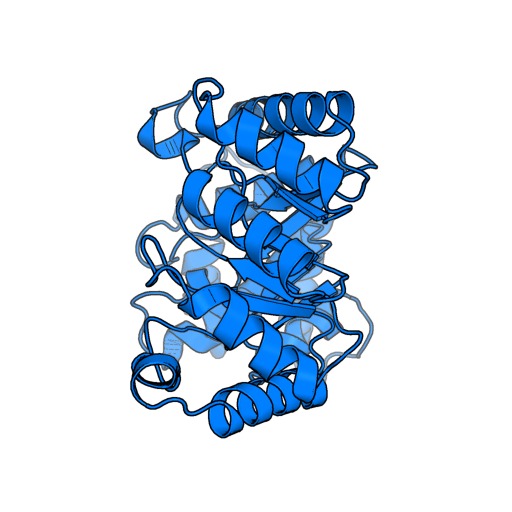10 C C . LEU A 1 305 ? 19.208 -5.454 -4.931 1.00 50.06 305 LEU A C 1
ATOM 2212 O O . LEU A 1 305 ? 19.658 -6.614 -5.090 1.00 50.06 305 LEU A O 1
#

pLDDT: mean 92.95, std 9.35, range [33.94, 98.81]

Solvent-accessible surface area (backbone atoms only — not comparable to full-atom values): 15437 Å² total; per-residue (Å²): 118,43,42,25,16,48,79,47,29,44,73,45,78,92,39,44,56,29,71,90,65,68,39,42,68,58,48,19,50,57,47,47,53,24,45,76,44,61,27,65,25,39,36,41,33,43,44,64,80,58,61,92,60,46,56,53,52,50,53,51,27,33,35,76,61,46,64,74,50,37,37,30,50,27,37,66,33,41,60,58,50,32,51,42,52,54,47,25,59,75,72,66,55,74,60,50,39,28,42,36,45,50,74,22,35,91,71,83,51,74,48,51,55,48,26,41,46,45,32,23,76,66,72,23,31,43,29,40,27,47,76,34,24,68,80,68,56,47,76,83,53,38,65,70,56,50,52,48,36,46,46,56,54,48,54,53,32,46,75,58,54,32,58,75,58,33,30,42,42,31,60,48,30,26,32,88,81,33,30,67,44,33,41,49,19,42,49,34,19,53,57,42,52,78,41,88,54,38,34,10,25,37,44,44,63,37,33,29,52,94,48,58,69,88,49,23,54,37,32,35,24,54,46,35,5,28,37,42,20,12,46,34,37,29,37,34,29,56,28,74,40,58,64,37,49,44,28,35,36,36,33,71,66,77,44,82,62,89,49,74,65,48,43,47,38,35,37,41,6,43,23,47,57,68,58,42,86,67,74,86,63,51,81,84,36,34,66,34,46,36,35,53,75,56,70,85,71,76,102,71,67,94,72,73,124

Sequence (305 aa):
MILVGQSLQFRRGALAGAFAQDNRALVAASARAQVEAGAQALDLNFGIDPPPDEIPWGVAAVRSAVPELPLWIDAGRPSTLTAALQACARDGVAGPLVVNSLPTGMGMSAADEALIRATAAAAAGLVVSPRRVDRDGIANSEVGWVMHEASQAADRALALGVLPPLYFDALVYPALLDPQGVRRSLALLRVFGARPEVTPLAAVGNIAFGAPQSVAVPLRIVYAAAATGAGAGALILPTEDAACVRAVRLALGEVEPADAGEAWLCDVAAWTARNEPLPPAPEEYREAARLIFDAERPLNTPGML

Mean predicted aligned error: 3.97 Å